Protein AF-A0A7J9FTG0-F1 (afdb_monomer_lite)

Structure (mmCIF, N/CA/C/O back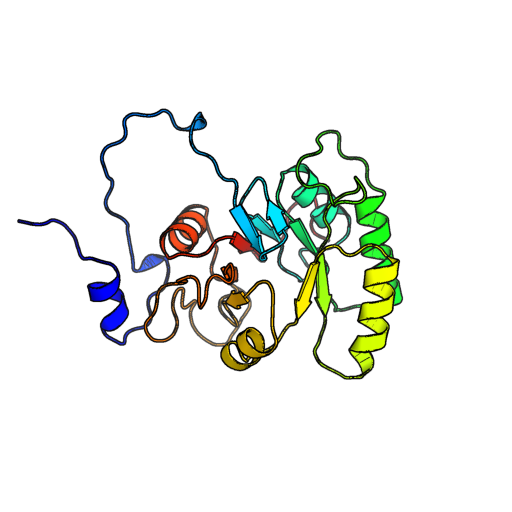bone):
data_AF-A0A7J9FTG0-F1
#
_entry.id   AF-A0A7J9FTG0-F1
#
loop_
_atom_site.group_PDB
_atom_site.id
_atom_site.type_symbol
_atom_site.label_atom_id
_atom_site.label_alt_id
_atom_site.label_comp_id
_atom_site.label_asym_id
_atom_site.label_entity_id
_atom_site.label_seq_id
_atom_site.pdbx_PDB_ins_code
_atom_site.Cartn_x
_atom_site.Cartn_y
_atom_site.Cartn_z
_atom_site.occupancy
_atom_site.B_iso_or_equiv
_atom_site.auth_seq_id
_atom_site.auth_comp_id
_atom_site.auth_asym_id
_atom_site.auth_atom_id
_atom_site.pdbx_PDB_model_num
ATOM 1 N N . MET A 1 1 ? 28.101 -5.617 -29.050 1.00 54.62 1 MET A N 1
ATOM 2 C CA . MET A 1 1 ? 28.264 -4.909 -27.767 1.00 54.62 1 MET A CA 1
ATOM 3 C C . MET A 1 1 ? 26.944 -5.114 -27.056 1.00 54.62 1 MET A C 1
ATOM 5 O O . MET A 1 1 ? 25.934 -4.760 -27.645 1.00 54.62 1 MET A O 1
ATOM 9 N N . GLU A 1 2 ? 26.920 -5.831 -25.936 1.00 77.94 2 GLU A N 1
ATOM 10 C CA . GLU A 1 2 ? 25.697 -5.894 -25.127 1.00 77.94 2 GLU A CA 1
ATOM 11 C C . GLU A 1 2 ? 25.484 -4.506 -24.520 1.00 77.94 2 GLU A C 1
ATOM 13 O O . GLU A 1 2 ? 26.427 -3.930 -23.976 1.00 77.94 2 GLU A O 1
ATOM 18 N N . ASP A 1 3 ? 24.292 -3.946 -24.708 1.00 87.50 3 ASP A N 1
ATOM 19 C CA . ASP A 1 3 ? 23.912 -2.662 -24.127 1.00 87.50 3 ASP A CA 1
ATOM 20 C C . ASP A 1 3 ? 23.369 -2.886 -22.706 1.00 87.50 3 ASP A C 1
ATOM 22 O O . ASP A 1 3 ? 22.583 -3.806 -22.470 1.00 87.50 3 ASP A O 1
ATOM 26 N N . GLY A 1 4 ? 23.802 -2.056 -21.757 1.00 88.44 4 GLY A N 1
ATOM 27 C CA . GLY A 1 4 ? 23.389 -2.119 -20.353 1.00 88.44 4 GLY A CA 1
ATOM 28 C C . GLY A 1 4 ? 24.098 -3.151 -19.464 1.00 88.44 4 GLY A C 1
ATOM 29 O O . GLY A 1 4 ? 25.084 -3.792 -19.829 1.00 88.44 4 GLY A O 1
ATOM 30 N N . PHE A 1 5 ? 23.592 -3.275 -18.231 1.00 89.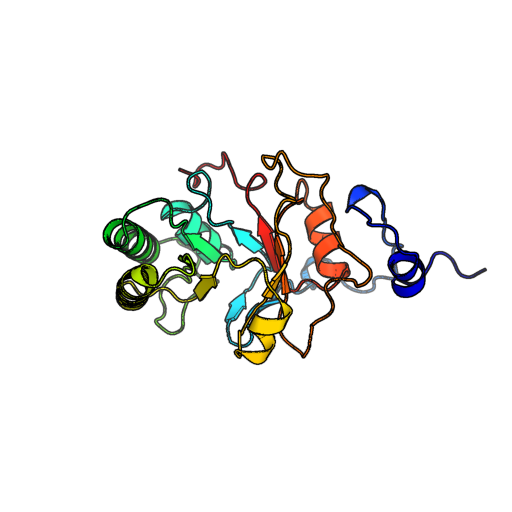31 5 PHE A N 1
ATOM 31 C CA . PHE A 1 5 ? 24.106 -4.182 -17.202 1.00 89.31 5 PHE A CA 1
ATOM 32 C C . PHE A 1 5 ? 22.959 -4.947 -16.524 1.00 89.31 5 PHE A C 1
ATOM 34 O O . PHE A 1 5 ? 21.911 -4.355 -16.261 1.00 89.31 5 PHE A O 1
ATOM 41 N N . PRO A 1 6 ? 23.142 -6.237 -16.180 1.00 88.00 6 PRO A N 1
ATOM 42 C CA . PRO A 1 6 ? 22.152 -6.975 -15.405 1.00 88.00 6 PRO A CA 1
ATOM 43 C C . PRO A 1 6 ? 22.067 -6.443 -13.970 1.00 88.00 6 PRO A C 1
ATOM 45 O O . PRO A 1 6 ? 23.053 -5.950 -13.418 1.00 88.00 6 PRO A O 1
ATOM 48 N N . ALA A 1 7 ? 20.902 -6.620 -13.339 1.00 83.50 7 ALA A N 1
ATOM 49 C CA . ALA A 1 7 ? 20.644 -6.165 -11.973 1.00 83.50 7 ALA A CA 1
ATOM 50 C C . ALA A 1 7 ? 21.696 -6.673 -10.971 1.00 83.50 7 ALA A C 1
ATOM 52 O O . ALA A 1 7 ? 22.210 -5.881 -10.190 1.00 83.50 7 ALA A O 1
ATOM 53 N N . SER A 1 8 ? 22.088 -7.951 -11.035 1.00 82.06 8 SER A N 1
ATOM 54 C CA . SER A 1 8 ? 23.132 -8.518 -10.162 1.00 82.06 8 SER A CA 1
ATOM 55 C C . SER A 1 8 ? 24.443 -7.738 -10.250 1.00 82.06 8 SER A C 1
ATOM 57 O O . SER A 1 8 ? 25.011 -7.341 -9.241 1.00 82.06 8 SER A O 1
ATOM 59 N N . LYS A 1 9 ? 24.882 -7.394 -11.464 1.00 85.69 9 LYS A N 1
ATOM 60 C CA . LYS A 1 9 ? 26.116 -6.632 -11.667 1.00 85.69 9 LYS A CA 1
ATOM 61 C C . LYS A 1 9 ? 26.036 -5.211 -11.111 1.00 85.69 9 LYS A C 1
ATOM 63 O O . LYS A 1 9 ? 27.078 -4.672 -10.758 1.00 85.69 9 LYS A O 1
ATOM 68 N N . ILE A 1 10 ? 24.852 -4.602 -11.054 1.00 83.81 10 ILE A N 1
ATOM 69 C CA . ILE A 1 10 ? 24.649 -3.263 -10.482 1.00 83.81 10 ILE A CA 1
ATOM 70 C C . ILE A 1 10 ? 24.556 -3.342 -8.948 1.00 83.81 10 ILE A C 1
ATOM 72 O O . ILE A 1 10 ? 25.253 -2.605 -8.254 1.00 83.81 10 ILE A O 1
ATOM 76 N N . PHE A 1 11 ? 23.737 -4.251 -8.412 1.00 79.00 11 PHE A N 1
ATOM 77 C CA . PHE A 1 11 ? 23.407 -4.301 -6.983 1.00 79.00 11 PHE A CA 1
ATOM 78 C C . PHE A 1 11 ? 24.416 -5.082 -6.119 1.00 79.00 11 PHE A C 1
ATOM 80 O O . PHE A 1 11 ? 24.474 -4.842 -4.913 1.00 79.00 11 PHE A O 1
ATOM 87 N N . ASP A 1 12 ? 25.265 -5.937 -6.703 1.00 79.50 12 ASP A N 1
ATOM 88 C CA . ASP A 1 12 ? 26.297 -6.690 -5.963 1.00 79.50 12 ASP A CA 1
ATOM 89 C C . ASP A 1 12 ? 27.579 -5.870 -5.701 1.00 79.50 12 ASP A C 1
ATOM 91 O O . ASP A 1 12 ? 28.513 -6.352 -5.060 1.00 79.50 12 ASP A O 1
ATOM 95 N N . GLN A 1 13 ? 27.645 -4.612 -6.157 1.00 76.88 13 GLN A N 1
ATOM 96 C CA . GLN A 1 13 ? 28.843 -3.763 -6.031 1.00 76.88 13 GLN A CA 1
ATOM 97 C C . GLN A 1 13 ? 29.075 -3.210 -4.615 1.00 76.88 13 GLN A C 1
ATOM 99 O O . GLN A 1 13 ? 30.116 -2.615 -4.349 1.00 76.88 13 GLN A O 1
ATOM 104 N N . GLY A 1 14 ? 28.122 -3.396 -3.695 1.00 70.44 14 GLY A N 1
ATOM 105 C CA . GLY A 1 14 ? 28.246 -2.959 -2.300 1.00 70.44 14 GLY A CA 1
ATOM 106 C C . GLY A 1 14 ? 27.880 -1.492 -2.038 1.00 70.44 14 GLY A C 1
ATOM 107 O O . GLY A 1 14 ? 28.010 -1.042 -0.898 1.00 70.44 14 GLY A O 1
ATOM 108 N N . TYR A 1 15 ? 27.386 -0.769 -3.046 1.00 74.00 15 TYR A N 1
ATOM 109 C CA . TYR A 1 15 ? 26.791 0.561 -2.899 1.00 74.00 15 TYR A CA 1
ATOM 110 C C . TYR A 1 15 ? 25.267 0.467 -2.750 1.00 74.00 15 TYR A C 1
ATOM 112 O O . TYR A 1 15 ? 24.637 -0.459 -3.261 1.00 74.00 15 TYR A O 1
ATOM 120 N N . SER A 1 16 ? 24.675 1.431 -2.046 1.00 73.94 16 SER A N 1
ATOM 121 C CA . SER A 1 16 ? 23.223 1.626 -2.040 1.00 73.94 16 SER A CA 1
ATOM 122 C C . SER A 1 16 ? 22.843 2.538 -3.200 1.00 73.94 16 SER A C 1
ATOM 124 O O . SER A 1 16 ? 23.519 3.539 -3.420 1.00 73.94 16 SER A O 1
ATOM 126 N N . LEU A 1 17 ? 21.765 2.201 -3.905 1.00 78.62 17 LEU A N 1
ATOM 127 C CA . LEU A 1 17 ? 21.227 3.007 -4.999 1.00 78.62 17 LEU A CA 1
ATOM 128 C C . LEU A 1 17 ? 19.817 3.478 -4.655 1.00 78.62 17 LEU A C 1
ATOM 130 O O . LEU A 1 17 ? 19.037 2.756 -4.013 1.00 78.62 17 LEU A O 1
ATOM 134 N N . ILE A 1 18 ? 19.498 4.685 -5.102 1.00 82.31 18 ILE A N 1
ATOM 135 C CA . ILE A 1 18 ? 18.159 5.263 -5.037 1.00 82.31 18 ILE A CA 1
ATOM 136 C C . ILE A 1 18 ? 17.466 5.117 -6.397 1.00 82.31 18 ILE A C 1
ATOM 138 O O . ILE A 1 18 ? 18.086 4.751 -7.396 1.00 82.31 18 ILE A O 1
ATOM 142 N N . TYR A 1 19 ? 16.160 5.388 -6.455 1.00 85.69 19 TYR A N 1
ATOM 143 C CA . TYR A 1 19 ? 15.407 5.250 -7.707 1.00 85.69 19 TYR A CA 1
ATOM 144 C C . TYR A 1 19 ? 15.989 6.108 -8.835 1.00 85.69 19 TYR A C 1
ATOM 146 O O . TYR A 1 19 ? 15.999 5.664 -9.979 1.00 85.69 19 TYR A O 1
ATOM 154 N N . ASP A 1 20 ? 16.492 7.302 -8.534 1.00 87.31 20 ASP A N 1
ATOM 155 C CA . ASP A 1 20 ? 17.052 8.227 -9.524 1.00 87.31 20 ASP A CA 1
ATOM 156 C C . ASP A 1 20 ? 18.422 7.806 -10.079 1.00 87.31 20 ASP A C 1
ATOM 158 O O . ASP A 1 20 ? 18.777 8.234 -11.175 1.00 87.31 20 ASP A O 1
ATOM 162 N N . ASP A 1 21 ? 19.141 6.898 -9.410 1.00 87.56 21 ASP A N 1
ATOM 163 C CA . ASP A 1 21 ? 20.463 6.429 -9.860 1.00 87.56 21 ASP A CA 1
ATOM 164 C C . ASP A 1 21 ? 20.388 5.419 -11.014 1.00 87.56 21 ASP A C 1
ATOM 166 O O . ASP A 1 21 ? 21.398 5.111 -11.651 1.00 87.56 21 ASP A O 1
ATOM 170 N N . VAL A 1 22 ? 19.203 4.858 -11.272 1.00 87.19 22 VAL A N 1
ATOM 171 C CA . VAL A 1 22 ? 19.015 3.783 -12.2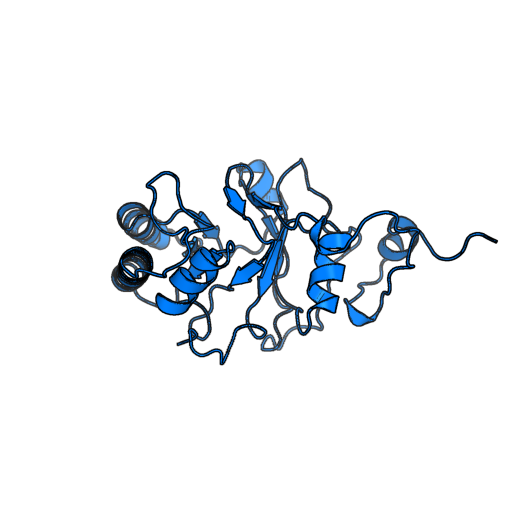50 1.00 87.19 22 VAL A CA 1
ATOM 172 C C . VAL A 1 22 ? 17.948 4.126 -13.279 1.00 87.19 22 VAL A C 1
ATOM 174 O O . VAL A 1 22 ? 16.905 4.713 -12.980 1.00 87.19 22 VAL A O 1
ATOM 177 N N . ILE A 1 23 ? 18.191 3.691 -14.511 1.00 91.88 23 ILE A N 1
ATOM 178 C CA . ILE A 1 23 ? 17.213 3.677 -15.596 1.00 91.88 23 ILE A CA 1
ATOM 179 C C . ILE A 1 23 ? 17.134 2.268 -16.174 1.00 91.88 23 ILE A C 1
ATOM 181 O O . ILE A 1 23 ? 18.102 1.510 -16.123 1.00 91.88 23 ILE A O 1
ATOM 185 N N . PHE A 1 24 ? 15.979 1.926 -16.732 1.00 90.62 24 PHE A N 1
ATOM 186 C CA . PHE A 1 24 ? 15.781 0.653 -17.411 1.00 90.62 24 PHE A CA 1
ATOM 187 C C . PHE A 1 24 ? 15.858 0.860 -18.913 1.00 90.62 24 PHE A C 1
ATOM 189 O O . PHE A 1 24 ? 15.269 1.803 -19.445 1.00 90.62 24 PHE A O 1
ATOM 196 N N . LEU A 1 25 ? 16.594 -0.022 -19.585 1.00 92.69 25 LEU A N 1
ATOM 197 C CA . LEU A 1 25 ? 16.630 -0.026 -21.037 1.00 92.69 25 LEU A CA 1
ATOM 198 C C . LEU A 1 25 ? 15.266 -0.480 -21.573 1.00 92.69 25 LEU A C 1
ATOM 200 O O . LEU A 1 25 ? 14.696 -1.441 -21.046 1.00 92.69 25 LEU A O 1
ATOM 204 N N . PRO A 1 26 ? 14.727 0.198 -22.599 1.00 92.25 26 PRO A N 1
ATOM 205 C CA . PRO A 1 26 ? 13.516 -0.258 -23.254 1.00 92.25 26 PRO A CA 1
ATOM 206 C C . PRO A 1 26 ? 13.766 -1.603 -23.938 1.00 92.25 26 PRO A C 1
ATOM 208 O O . PRO A 1 26 ? 14.886 -1.931 -24.329 1.00 92.25 26 PRO A O 1
ATOM 211 N N . HIS A 1 27 ? 12.693 -2.362 -24.127 1.00 91.12 27 HIS A N 1
ATOM 212 C CA . HIS A 1 27 ? 12.715 -3.588 -24.909 1.00 91.12 27 HIS A CA 1
ATOM 213 C C . HIS A 1 27 ? 11.629 -3.538 -25.988 1.00 91.12 27 HIS A C 1
ATOM 215 O O . HIS A 1 27 ? 10.809 -2.622 -26.023 1.00 91.12 27 HIS A O 1
ATOM 221 N N . TYR A 1 28 ? 11.649 -4.514 -26.890 1.00 94.69 28 TYR A N 1
ATOM 222 C CA . TYR A 1 28 ? 10.623 -4.693 -27.911 1.00 94.69 28 TYR A CA 1
ATOM 223 C C . TYR A 1 28 ? 9.221 -4.862 -27.297 1.00 94.69 28 TYR A C 1
ATOM 225 O O . TYR A 1 28 ? 9.071 -5.568 -26.300 1.00 94.69 28 TYR A O 1
ATOM 233 N N . ILE A 1 29 ? 8.218 -4.229 -27.916 1.00 95.94 29 ILE A N 1
ATOM 234 C CA . ILE A 1 29 ? 6.804 -4.247 -27.518 1.00 95.94 29 ILE A CA 1
ATOM 235 C C . ILE A 1 29 ? 5.970 -4.628 -28.747 1.00 95.94 29 ILE A C 1
ATOM 237 O O . ILE A 1 29 ? 6.086 -3.985 -29.790 1.00 95.94 29 ILE A O 1
ATOM 241 N N . ASP A 1 30 ? 5.115 -5.640 -28.612 1.00 96.50 30 ASP A N 1
ATOM 242 C CA . ASP A 1 30 ? 4.188 -6.133 -29.643 1.00 96.50 30 ASP A CA 1
ATOM 243 C C . ASP A 1 30 ? 2.717 -6.148 -29.190 1.00 96.50 30 ASP A C 1
ATOM 245 O O . ASP A 1 30 ? 1.853 -6.705 -29.865 1.00 96.50 30 ASP A O 1
ATOM 249 N N . PHE A 1 31 ? 2.415 -5.494 -28.069 1.00 96.38 31 PHE A N 1
ATOM 250 C CA . PHE A 1 31 ? 1.078 -5.380 -27.492 1.00 96.38 31 PHE A CA 1
ATOM 251 C C . PHE A 1 31 ? 0.746 -3.920 -27.134 1.00 96.38 31 PHE A C 1
ATOM 253 O O . PHE A 1 31 ? 1.651 -3.105 -26.929 1.00 96.38 31 PHE A O 1
ATOM 260 N N . PRO A 1 32 ? -0.544 -3.555 -27.059 1.00 96.56 32 PRO A N 1
ATOM 261 C CA . PRO A 1 32 ? -0.962 -2.215 -26.664 1.00 96.56 32 PRO A CA 1
ATOM 262 C C . PRO A 1 32 ? -0.903 -2.019 -25.140 1.00 96.56 32 PRO A C 1
ATOM 264 O O . PRO A 1 32 ? -0.881 -2.971 -24.363 1.00 96.56 32 PRO A O 1
ATOM 267 N N . THR A 1 33 ? -0.889 -0.764 -24.690 1.00 93.69 33 THR A N 1
ATOM 268 C CA . THR A 1 33 ? -0.718 -0.417 -23.267 1.00 93.69 33 THR A CA 1
ATOM 269 C C . THR A 1 33 ? -1.867 -0.876 -22.368 1.00 93.69 33 THR A C 1
ATOM 271 O O . THR A 1 33 ? -1.643 -1.148 -21.195 1.00 93.69 33 THR A O 1
ATOM 274 N N . ASP A 1 34 ? -3.086 -0.957 -22.894 1.00 94.06 34 ASP A N 1
ATOM 275 C CA . ASP A 1 34 ? -4.290 -1.407 -22.183 1.00 94.06 34 ASP A CA 1
ATOM 276 C C . ASP A 1 34 ? -4.336 -2.928 -21.964 1.00 94.06 34 ASP A C 1
ATOM 278 O O . ASP A 1 34 ? -5.054 -3.400 -21.086 1.00 94.06 34 ASP A O 1
ATOM 282 N N . ALA A 1 35 ? -3.529 -3.697 -22.702 1.00 94.88 35 ALA A N 1
ATOM 283 C CA . ALA A 1 35 ? -3.361 -5.131 -22.477 1.00 94.88 35 ALA A CA 1
ATOM 284 C C . ALA A 1 35 ? -2.453 -5.453 -21.271 1.00 94.88 35 ALA A C 1
ATOM 286 O O . ALA A 1 35 ? -2.325 -6.619 -20.889 1.00 94.88 35 ALA A O 1
ATOM 287 N N . VAL A 1 36 ? -1.805 -4.449 -20.668 1.00 94.50 36 VAL A N 1
ATOM 288 C CA . VAL A 1 36 ? -0.914 -4.641 -19.518 1.00 94.50 36 VAL A CA 1
ATOM 289 C C . VAL A 1 36 ? -1.730 -4.827 -18.242 1.00 94.50 36 VAL A C 1
ATOM 291 O O . VAL A 1 36 ? -2.411 -3.916 -17.779 1.00 94.50 36 VAL A O 1
ATOM 294 N N . SER A 1 37 ? -1.610 -6.003 -17.627 1.00 94.81 37 SER A N 1
ATOM 295 C CA . SER A 1 37 ? -2.231 -6.281 -16.332 1.00 94.81 37 SER A CA 1
ATOM 296 C C . SER A 1 37 ? -1.412 -5.692 -15.185 1.00 94.81 37 SER A C 1
ATOM 298 O O . SER A 1 37 ? -0.224 -5.988 -15.051 1.00 94.81 37 SER A O 1
ATOM 300 N N . LEU A 1 38 ? -2.062 -4.903 -14.328 1.00 95.38 38 LEU A N 1
ATOM 301 C CA . LEU A 1 38 ? -1.468 -4.333 -13.111 1.00 95.38 38 LEU A CA 1
ATOM 302 C C . LEU A 1 38 ? -1.754 -5.164 -11.853 1.00 95.38 38 LEU A C 1
ATOM 304 O O . LEU A 1 38 ? -1.286 -4.817 -10.768 1.00 95.38 38 LEU A O 1
ATOM 308 N N . SER A 1 39 ? -2.504 -6.257 -11.987 1.00 95.06 39 SER A N 1
ATOM 309 C CA . SER A 1 39 ? -2.869 -7.094 -10.852 1.00 95.06 39 SER A CA 1
ATOM 310 C C . SER A 1 39 ? -1.640 -7.672 -10.155 1.00 95.06 39 SER A C 1
ATOM 312 O O . SER A 1 39 ? -0.688 -8.152 -10.779 1.00 95.06 39 SER A O 1
ATOM 314 N N . SER A 1 40 ? -1.648 -7.603 -8.828 1.00 94.19 40 SER A N 1
ATOM 315 C CA . SER A 1 40 ? -0.507 -7.996 -8.013 1.00 94.19 40 SER A CA 1
ATOM 316 C C . SER A 1 40 ? -0.930 -8.546 -6.653 1.00 94.19 40 SER A C 1
ATOM 318 O O . SER A 1 40 ? -2.111 -8.602 -6.318 1.00 94.19 40 SER A O 1
ATOM 320 N N . CYS A 1 41 ? 0.041 -9.007 -5.864 1.00 93.81 41 CYS A N 1
ATOM 321 C CA . CYS A 1 41 ? -0.206 -9.576 -4.542 1.00 93.81 41 CYS A CA 1
ATOM 322 C C . CYS A 1 41 ? 0.381 -8.676 -3.456 1.00 93.81 41 CYS A C 1
ATOM 324 O O . CYS A 1 41 ? 1.592 -8.447 -3.431 1.00 93.81 41 CYS A O 1
ATOM 326 N N . LEU A 1 42 ? -0.453 -8.232 -2.520 1.00 93.69 42 LEU A N 1
ATOM 327 C CA . LEU A 1 42 ? -0.010 -7.552 -1.302 1.00 93.69 42 LEU A CA 1
ATOM 328 C C . LEU A 1 42 ? 0.602 -8.546 -0.304 1.00 93.69 42 LEU A C 1
ATOM 330 O O . LEU A 1 42 ? 1.605 -8.264 0.348 1.00 93.69 42 LEU A O 1
ATOM 334 N N . SER A 1 43 ? -0.020 -9.719 -0.186 1.00 92.69 43 SER A N 1
ATOM 335 C CA . SER A 1 43 ? 0.407 -10.830 0.665 1.00 92.69 43 SER A CA 1
ATOM 336 C C . SER A 1 43 ? 0.105 -12.155 -0.037 1.00 92.69 43 SER A C 1
ATOM 338 O O . SER A 1 43 ? -0.497 -12.166 -1.111 1.00 92.69 43 SER A O 1
ATOM 340 N N . ARG A 1 44 ? 0.515 -13.288 0.544 1.00 90.38 44 ARG A N 1
ATOM 341 C CA . ARG A 1 44 ? 0.228 -14.630 -0.003 1.00 90.38 44 ARG A CA 1
ATOM 342 C C . ARG A 1 44 ? -1.258 -14.859 -0.292 1.00 90.38 44 ARG A C 1
ATOM 344 O O . ARG A 1 44 ? -1.580 -15.573 -1.234 1.00 90.38 44 ARG A O 1
ATOM 351 N N . ASN A 1 45 ? -2.129 -14.242 0.505 1.00 91.12 45 ASN A N 1
ATOM 352 C CA . ASN A 1 45 ? -3.571 -14.483 0.487 1.00 91.12 45 ASN A CA 1
ATOM 353 C C . ASN A 1 45 ? -4.374 -13.262 0.016 1.00 91.12 45 ASN A C 1
ATOM 355 O O . ASN A 1 45 ? -5.600 -13.310 -0.001 1.00 91.12 45 ASN A O 1
ATOM 359 N N . VAL A 1 46 ? -3.704 -12.162 -0.342 1.00 92.50 46 VAL A N 1
ATOM 360 C CA . VAL A 1 46 ? -4.355 -10.900 -0.705 1.00 92.50 46 VAL A CA 1
ATOM 361 C C . VAL A 1 46 ? -3.830 -10.409 -2.043 1.00 92.50 46 VAL A C 1
ATOM 363 O O . VAL A 1 46 ? -2.660 -10.039 -2.167 1.00 92.50 46 VAL A O 1
ATOM 366 N N . SER A 1 47 ? -4.725 -10.380 -3.027 1.00 94.00 47 SER A N 1
ATOM 367 C CA . SER A 1 47 ? -4.473 -9.835 -4.362 1.00 94.00 47 SER A CA 1
ATOM 368 C C . SER A 1 47 ? -5.151 -8.477 -4.518 1.00 94.00 47 SER A C 1
ATOM 370 O O . SER A 1 47 ? -6.174 -8.229 -3.888 1.00 94.00 47 SER A O 1
ATOM 372 N N . LEU A 1 48 ? -4.569 -7.615 -5.346 1.00 94.81 48 LEU A N 1
ATOM 373 C CA . LEU A 1 48 ? -5.061 -6.280 -5.677 1.00 94.81 48 LEU A CA 1
ATOM 374 C C . LEU A 1 48 ? -5.133 -6.133 -7.202 1.00 94.81 48 LEU A C 1
ATOM 376 O O . LEU A 1 48 ? -4.313 -6.720 -7.916 1.00 94.81 48 LEU A O 1
ATOM 380 N N . SER A 1 49 ? -6.075 -5.331 -7.699 1.00 94.81 49 SER A N 1
ATOM 381 C CA . SER A 1 49 ? -6.167 -5.008 -9.133 1.00 94.81 49 SER A CA 1
ATOM 382 C C . SER A 1 49 ? -5.060 -4.046 -9.571 1.00 94.81 49 SER A C 1
ATOM 384 O O . SER A 1 49 ? -4.619 -4.106 -10.718 1.00 94.81 49 SER A O 1
ATOM 386 N N . ILE A 1 50 ? -4.581 -3.194 -8.657 1.00 95.31 50 ILE A N 1
ATOM 387 C CA . ILE A 1 50 ? -3.425 -2.315 -8.868 1.00 95.31 50 ILE A CA 1
ATOM 388 C C . ILE A 1 50 ? -2.407 -2.459 -7.728 1.00 95.31 50 ILE A C 1
ATOM 390 O O . ILE A 1 50 ? -2.788 -2.681 -6.575 1.00 95.31 50 ILE A O 1
ATOM 394 N N . PRO A 1 51 ? -1.102 -2.270 -7.986 1.00 96.38 51 PRO A N 1
ATOM 395 C CA . PRO A 1 51 ? -0.055 -2.536 -7.009 1.00 96.38 51 PRO A CA 1
ATOM 396 C C . PRO A 1 51 ? 0.154 -1.358 -6.041 1.00 96.38 51 PRO A C 1
ATOM 398 O O . PRO A 1 51 ? 1.289 -1.045 -5.683 1.00 96.38 51 PRO A O 1
ATOM 401 N N . CYS A 1 52 ? -0.922 -0.681 -5.634 1.00 96.06 52 CYS A N 1
ATOM 402 C CA . CYS A 1 52 ? -0.881 0.590 -4.913 1.00 96.06 52 CYS A CA 1
ATOM 403 C C . CYS A 1 52 ? -1.454 0.459 -3.498 1.00 96.06 52 CYS A C 1
ATOM 405 O O . CYS A 1 52 ? -2.600 0.044 -3.306 1.00 96.06 52 CYS A O 1
ATOM 407 N N . VAL A 1 53 ? -0.663 0.879 -2.512 1.00 97.06 53 VAL A N 1
ATOM 408 C CA . VAL A 1 53 ? -1.005 0.836 -1.089 1.00 97.06 53 VAL A CA 1
ATOM 409 C C . VAL A 1 53 ? -0.838 2.225 -0.477 1.00 97.06 53 VAL A C 1
ATOM 411 O O . VAL A 1 53 ? 0.217 2.836 -0.634 1.00 97.06 53 VAL A O 1
ATOM 414 N N . ALA A 1 54 ? -1.831 2.731 0.252 1.00 96.69 54 ALA A N 1
ATOM 415 C CA . ALA A 1 54 ? -1.675 3.980 1.005 1.00 96.69 54 ALA A CA 1
ATOM 416 C C . ALA A 1 54 ? -1.009 3.728 2.369 1.00 96.69 54 ALA A C 1
ATOM 418 O O . ALA A 1 54 ? -1.392 2.807 3.102 1.00 96.69 54 ALA A O 1
ATOM 419 N N . SER A 1 55 ? 0.010 4.531 2.696 1.00 93.81 55 SER A N 1
ATOM 420 C CA . SER A 1 55 ? 0.813 4.372 3.917 1.00 93.81 55 SER A CA 1
ATOM 421 C C . SER A 1 55 ? -0.003 4.621 5.193 1.00 93.81 55 SER A C 1
ATOM 423 O O . SER A 1 55 ? -0.871 5.497 5.202 1.00 93.81 55 SER A O 1
ATOM 425 N N . PRO A 1 56 ? 0.324 3.942 6.309 1.00 94.19 56 PRO A N 1
ATOM 426 C CA . PRO A 1 56 ? -0.326 4.137 7.604 1.00 94.19 56 PRO A CA 1
ATOM 427 C C . PRO A 1 56 ? 0.131 5.404 8.327 1.00 94.19 56 PRO A C 1
ATOM 429 O O . PRO A 1 56 ? 0.760 5.347 9.383 1.00 94.19 56 PRO A O 1
ATOM 432 N N . MET A 1 57 ? -0.203 6.552 7.751 1.00 92.69 57 MET A N 1
ATOM 433 C CA . MET A 1 57 ? 0.059 7.879 8.303 1.00 92.69 57 MET A CA 1
ATOM 434 C C . MET A 1 57 ? -1.268 8.569 8.618 1.00 92.69 57 MET A C 1
ATOM 436 O O . MET A 1 57 ? -2.225 8.430 7.858 1.00 92.69 57 MET A O 1
ATOM 440 N N . ASP A 1 58 ? -1.320 9.305 9.726 1.00 92.00 58 ASP A N 1
ATOM 441 C CA . ASP A 1 58 ? -2.479 10.123 10.120 1.00 92.00 58 ASP A CA 1
ATOM 442 C C . ASP A 1 58 ? -2.793 11.227 9.105 1.00 92.00 58 ASP A C 1
ATOM 444 O O . ASP A 1 58 ? -3.944 11.592 8.937 1.00 92.00 58 ASP A O 1
ATOM 448 N N . THR A 1 59 ? -1.795 11.696 8.358 1.00 93.31 59 THR A N 1
ATOM 449 C CA . THR A 1 59 ? -1.961 12.671 7.267 1.00 93.31 59 THR A CA 1
ATOM 450 C C . THR A 1 59 ? -2.325 12.054 5.912 1.00 93.31 59 THR A C 1
ATOM 452 O O . THR A 1 59 ? -2.299 12.744 4.893 1.00 93.31 59 THR A O 1
ATOM 455 N N . VAL A 1 60 ? -2.587 10.742 5.858 1.00 94.75 60 VAL A N 1
ATOM 456 C CA . VAL A 1 60 ? -2.843 10.028 4.595 1.00 94.75 60 VAL A CA 1
ATOM 457 C C . VAL A 1 60 ? -4.049 9.103 4.700 1.00 94.75 60 VAL A C 1
ATOM 459 O O . VAL A 1 60 ? -4.973 9.222 3.903 1.00 94.75 60 VAL A O 1
ATOM 462 N N . SER A 1 61 ? -4.051 8.166 5.651 1.00 96.06 61 SER A N 1
ATOM 463 C CA . SER A 1 61 ? -4.934 6.994 5.604 1.00 96.06 61 SER A CA 1
ATOM 464 C C . SER A 1 61 ? -5.938 6.949 6.753 1.00 96.06 61 SER A C 1
ATOM 466 O O . SER A 1 61 ? -5.706 6.292 7.772 1.00 96.06 61 SER A O 1
ATOM 468 N N . GLU A 1 62 ? -7.101 7.559 6.526 1.00 96.50 62 GLU A N 1
ATOM 469 C CA . GLU A 1 62 ? -8.331 7.316 7.289 1.00 96.50 62 GLU A CA 1
ATOM 470 C C . GLU A 1 62 ? -9.463 6.796 6.376 1.00 96.50 62 GLU A C 1
ATOM 472 O O . GLU A 1 62 ? -9.210 6.174 5.344 1.00 96.50 62 GLU A O 1
ATOM 477 N N . ALA A 1 63 ? -10.727 6.988 6.766 1.00 96.44 63 ALA A N 1
ATOM 478 C CA . ALA A 1 63 ? -11.866 6.285 6.186 1.00 96.44 63 ALA A CA 1
ATOM 479 C C . ALA A 1 63 ? -12.082 6.580 4.693 1.00 96.44 63 ALA A C 1
ATOM 481 O O . ALA A 1 63 ? -12.312 5.653 3.915 1.00 96.44 63 ALA A O 1
ATOM 482 N N . HIS A 1 64 ? -11.987 7.850 4.288 1.00 95.50 64 HIS A N 1
ATOM 483 C CA . HIS A 1 64 ? -12.203 8.266 2.899 1.00 95.50 64 HIS A CA 1
ATOM 484 C C . HIS A 1 64 ? -11.090 7.778 1.970 1.00 95.50 64 HIS A C 1
ATOM 486 O O . HIS A 1 64 ? -11.391 7.190 0.929 1.00 95.50 64 HIS A O 1
ATOM 492 N N . MET A 1 65 ? -9.824 7.935 2.371 1.00 96.50 65 MET A N 1
ATOM 493 C CA . MET A 1 65 ? -8.683 7.351 1.660 1.00 96.50 65 MET A CA 1
ATOM 494 C C . MET A 1 65 ? -8.832 5.833 1.521 1.00 96.50 65 MET A C 1
ATOM 496 O O . MET A 1 65 ? -8.646 5.292 0.435 1.00 96.50 65 MET A O 1
ATOM 500 N N . ALA A 1 66 ? -9.220 5.136 2.593 1.00 95.81 66 ALA A N 1
ATOM 501 C CA . ALA A 1 66 ? -9.390 3.687 2.562 1.00 95.81 66 ALA A CA 1
ATOM 502 C C . ALA A 1 66 ? -10.474 3.224 1.587 1.00 95.81 66 ALA A C 1
ATOM 504 O O . ALA A 1 66 ? -10.211 2.343 0.768 1.00 95.81 66 ALA A O 1
ATOM 505 N N . ALA A 1 67 ? -11.653 3.845 1.621 1.00 94.75 67 ALA A N 1
ATOM 506 C CA . ALA A 1 67 ? -12.724 3.525 0.682 1.00 94.75 67 ALA A CA 1
ATOM 507 C C . ALA A 1 67 ? -12.329 3.837 -0.771 1.00 94.75 67 ALA A C 1
ATOM 509 O O . ALA A 1 67 ? -12.596 3.043 -1.670 1.00 94.75 67 ALA A O 1
ATOM 510 N N . SER A 1 68 ? -11.648 4.961 -1.001 1.00 94.69 68 SER A N 1
ATOM 511 C CA . SER A 1 68 ? -11.259 5.397 -2.349 1.00 94.69 68 SER A CA 1
ATOM 512 C C . SER A 1 68 ? -10.159 4.517 -2.940 1.00 94.69 68 SER A C 1
ATOM 514 O O . SER A 1 68 ? -10.258 4.097 -4.090 1.00 94.69 68 SER A O 1
ATOM 516 N N . MET A 1 69 ? -9.151 4.151 -2.143 1.00 95.38 69 MET A N 1
ATOM 517 C CA . MET A 1 69 ? -8.118 3.203 -2.564 1.00 95.38 69 MET A CA 1
ATOM 518 C C . MET A 1 69 ? -8.706 1.830 -2.883 1.00 95.38 69 MET A C 1
ATOM 520 O O . MET A 1 69 ? -8.322 1.231 -3.886 1.00 95.38 69 MET A O 1
ATOM 524 N N . ALA A 1 70 ? -9.652 1.346 -2.073 1.00 94.12 70 ALA A N 1
ATOM 525 C CA . ALA A 1 70 ? -10.324 0.078 -2.333 1.00 94.12 70 ALA A CA 1
ATOM 526 C C . ALA A 1 70 ? -11.179 0.128 -3.617 1.00 94.12 70 ALA A C 1
ATOM 528 O O . ALA A 1 70 ? -11.152 -0.806 -4.421 1.00 94.12 70 ALA A O 1
ATOM 529 N N . ALA A 1 71 ? -11.872 1.242 -3.867 1.00 92.44 71 ALA A N 1
ATOM 530 C CA . ALA A 1 71 ? -12.644 1.458 -5.092 1.00 92.44 71 ALA A CA 1
ATOM 531 C C . ALA A 1 71 ? -11.775 1.484 -6.361 1.00 92.44 71 ALA A C 1
ATOM 533 O O . ALA A 1 71 ? -12.207 1.008 -7.406 1.00 92.44 71 ALA A O 1
ATOM 534 N N . LEU A 1 72 ? -10.541 1.990 -6.266 1.00 93.06 72 LEU A N 1
ATOM 535 C CA . LEU A 1 72 ? -9.567 2.004 -7.366 1.00 93.06 72 LEU A CA 1
ATOM 536 C C . LEU A 1 72 ? -8.837 0.664 -7.567 1.00 93.06 72 LEU A C 1
ATOM 538 O O . LEU A 1 72 ? -8.005 0.555 -8.465 1.00 93.06 72 LEU A O 1
ATOM 542 N N . GLY A 1 73 ? -9.103 -0.345 -6.732 1.00 93.75 73 GLY A N 1
ATOM 543 C CA . GLY A 1 73 ? -8.451 -1.653 -6.827 1.00 93.75 73 GLY A CA 1
ATOM 544 C C . GLY A 1 73 ? -7.123 -1.758 -6.071 1.00 93.75 73 GLY A C 1
ATOM 545 O O . GLY A 1 73 ? -6.377 -2.721 -6.255 1.00 93.75 73 GLY A O 1
ATOM 546 N N . GLY A 1 74 ? -6.806 -0.765 -5.236 1.00 95.94 74 GLY A N 1
ATOM 547 C CA . GLY A 1 74 ? -5.697 -0.778 -4.285 1.00 95.94 74 GLY A CA 1
ATOM 548 C C . GLY A 1 74 ? -6.180 -1.081 -2.865 1.00 95.94 74 GLY A C 1
ATOM 549 O O . GLY A 1 74 ? -7.208 -1.730 -2.665 1.00 95.94 74 GLY A O 1
ATOM 550 N N . ILE A 1 75 ? -5.432 -0.617 -1.864 1.00 96.38 75 ILE A N 1
ATOM 551 C CA . ILE A 1 75 ? -5.801 -0.721 -0.442 1.00 96.38 75 ILE A CA 1
ATOM 552 C C . ILE A 1 75 ? -5.160 0.415 0.366 1.00 96.38 75 ILE A C 1
ATOM 554 O O . ILE A 1 75 ? -4.075 0.886 0.026 1.00 96.38 75 ILE A O 1
ATOM 558 N N . ALA A 1 76 ? -5.787 0.846 1.460 1.00 96.81 76 ALA A N 1
ATOM 559 C CA . ALA A 1 76 ? -5.148 1.724 2.444 1.00 96.81 76 ALA A CA 1
ATOM 560 C C . ALA A 1 76 ? -4.915 1.004 3.769 1.00 96.81 76 ALA A C 1
ATOM 562 O O . ALA A 1 76 ? -5.724 0.170 4.186 1.00 96.81 76 ALA A O 1
ATOM 563 N N . ILE A 1 77 ? -3.825 1.360 4.448 1.00 97.06 77 ILE A N 1
ATOM 564 C CA . ILE A 1 77 ? -3.530 0.884 5.798 1.00 97.06 77 ILE A CA 1
ATOM 565 C C . ILE A 1 77 ? -3.839 2.014 6.779 1.00 97.06 77 ILE A C 1
ATOM 567 O O . ILE A 1 77 ? -3.155 3.027 6.778 1.00 97.06 77 ILE A O 1
ATOM 571 N N . VAL A 1 78 ? -4.844 1.850 7.635 1.00 96.62 78 VAL A N 1
ATOM 572 C CA . VAL A 1 78 ? -5.218 2.862 8.634 1.00 96.62 78 VAL A CA 1
ATOM 573 C C . VAL A 1 78 ? -4.134 2.968 9.708 1.00 96.62 78 VAL A C 1
ATOM 575 O O . VAL A 1 78 ? -3.736 1.962 10.305 1.00 96.62 78 VAL A O 1
ATOM 578 N N . HIS A 1 79 ? -3.665 4.186 9.973 1.00 94.56 79 HIS A N 1
ATOM 579 C CA . HIS A 1 79 ? -2.627 4.473 10.966 1.00 94.56 79 HIS A CA 1
ATOM 580 C C . HIS A 1 79 ? -3.043 4.090 12.403 1.00 94.56 79 HIS A C 1
ATOM 582 O O . HIS A 1 79 ? -4.223 3.948 12.718 1.00 94.56 79 HIS A O 1
ATOM 588 N N . CYS A 1 80 ? -2.065 3.937 13.302 1.00 92.12 80 CYS A N 1
ATOM 589 C CA . CYS A 1 80 ? -2.300 3.590 14.710 1.00 92.12 80 CYS A CA 1
ATOM 590 C C . CYS A 1 80 ? -2.109 4.765 15.688 1.00 92.12 80 CYS A C 1
ATOM 592 O O . CYS A 1 80 ? -2.058 4.542 16.899 1.00 92.12 80 CYS A O 1
ATOM 594 N N . ASN A 1 81 ? -2.011 6.006 15.191 1.00 92.44 81 ASN A N 1
ATOM 595 C CA . ASN A 1 81 ? -1.862 7.229 16.003 1.00 92.44 81 ASN A CA 1
ATOM 596 C C . ASN A 1 81 ? -3.203 7.687 16.619 1.00 92.44 81 ASN A C 1
ATOM 598 O O . ASN A 1 81 ? -3.593 8.846 16.539 1.00 92.44 81 ASN A O 1
ATOM 602 N N . CYS A 1 82 ? -3.958 6.742 17.172 1.00 92.56 82 CYS A N 1
ATOM 603 C CA . CYS A 1 82 ? -5.259 6.947 17.799 1.00 92.56 82 CYS A CA 1
ATOM 604 C C . CYS A 1 82 ? -5.567 5.769 18.738 1.00 92.56 82 CYS A C 1
ATOM 606 O O . CYS A 1 82 ? -4.840 4.765 18.775 1.00 92.56 82 CYS A O 1
ATOM 608 N N . THR A 1 83 ? -6.639 5.857 19.525 1.00 95.44 83 THR A N 1
ATOM 609 C CA . THR A 1 83 ? -7.065 4.727 20.374 1.00 95.44 83 THR A CA 1
ATOM 610 C C . THR A 1 83 ? -7.528 3.537 19.524 1.00 95.44 83 THR A C 1
ATOM 612 O O . THR A 1 83 ? -7.963 3.705 18.387 1.00 95.44 83 THR A O 1
ATOM 615 N N . SER A 1 84 ? -7.468 2.315 20.065 1.00 94.56 84 SER A N 1
ATOM 616 C CA . SER A 1 84 ? -7.903 1.107 19.339 1.00 94.56 84 SER A CA 1
ATOM 617 C C . SER A 1 84 ? -9.377 1.170 18.922 1.00 94.56 84 SER A C 1
ATOM 619 O O . SER A 1 84 ? -9.728 0.753 17.822 1.00 94.56 84 SER A O 1
ATOM 621 N N . SER A 1 85 ? -10.230 1.753 19.769 1.00 95.31 85 SER A N 1
ATOM 622 C CA . SER A 1 85 ? -11.651 1.972 19.476 1.00 95.31 85 SER A CA 1
ATOM 623 C C . SER A 1 85 ? -11.866 2.971 18.332 1.00 95.31 85 SER A C 1
ATOM 625 O O . SER A 1 85 ? -12.666 2.714 17.430 1.00 95.31 85 SER A O 1
ATOM 627 N N . GLN A 1 86 ? -11.115 4.080 18.316 1.00 96.31 86 GLN A N 1
ATOM 628 C CA . GLN A 1 86 ? -11.159 5.049 17.214 1.00 96.31 86 GLN A CA 1
ATOM 629 C C . GLN A 1 86 ? -10.685 4.421 15.903 1.00 96.31 86 GLN A C 1
ATOM 631 O O . GLN A 1 86 ? -11.388 4.524 14.903 1.00 96.31 86 GLN A O 1
ATOM 636 N N . GLN A 1 87 ? -9.564 3.696 15.920 1.00 96.75 87 GLN A N 1
ATOM 637 C CA . GLN A 1 87 ? -9.051 2.996 14.740 1.00 96.75 87 GLN A CA 1
ATOM 638 C C . GLN A 1 87 ? -10.085 2.004 14.178 1.00 96.75 87 GLN A C 1
ATOM 640 O O . GLN A 1 87 ? -10.372 2.002 12.982 1.00 96.75 87 GLN A O 1
ATOM 645 N N . ALA A 1 88 ? -10.728 1.220 15.048 1.00 96.25 88 ALA A N 1
ATOM 646 C CA . ALA A 1 88 ? -11.828 0.329 14.676 1.00 96.25 88 ALA A CA 1
ATOM 647 C C . ALA A 1 88 ? -13.055 1.086 14.127 1.00 96.25 88 ALA A C 1
ATOM 649 O O . ALA A 1 88 ? -13.762 0.587 13.251 1.00 96.25 88 ALA A O 1
ATOM 650 N N . SER A 1 89 ? -13.336 2.292 14.626 1.00 96.88 89 SER A N 1
ATOM 651 C CA . SER A 1 89 ? -14.391 3.155 14.083 1.00 96.88 89 SER A CA 1
ATOM 652 C C . SER A 1 89 ? -14.059 3.665 12.681 1.00 96.88 89 SER A C 1
ATOM 654 O O . SER A 1 89 ? -14.948 3.693 11.835 1.00 96.88 89 SER A O 1
ATOM 656 N N . ILE A 1 90 ? -12.798 4.019 12.415 1.00 96.81 90 ILE A N 1
ATOM 657 C CA . ILE A 1 90 ? -12.332 4.446 11.087 1.00 96.81 90 ILE A CA 1
ATOM 658 C C . ILE A 1 90 ? -12.521 3.314 10.072 1.00 96.81 90 ILE A C 1
ATOM 660 O O . ILE A 1 90 ? -13.064 3.547 8.996 1.00 96.81 90 ILE A O 1
ATOM 664 N N . ILE A 1 91 ? -12.159 2.080 10.435 1.00 96.19 91 ILE A N 1
ATOM 665 C CA . ILE A 1 91 ? -12.326 0.901 9.566 1.00 96.19 91 ILE A CA 1
ATOM 666 C C . ILE A 1 91 ? -13.802 0.642 9.260 1.00 96.19 91 ILE A C 1
ATOM 668 O O . ILE A 1 91 ? -14.171 0.467 8.100 1.00 96.19 91 ILE A O 1
ATOM 672 N N . ARG A 1 92 ? -14.667 0.682 10.283 1.00 95.56 92 ARG A N 1
ATOM 673 C CA . ARG A 1 92 ? -16.119 0.543 10.088 1.00 95.56 92 ARG A CA 1
ATOM 674 C C . ARG A 1 92 ? -16.687 1.654 9.207 1.00 95.56 92 ARG A C 1
ATOM 676 O O . ARG A 1 92 ? -17.516 1.378 8.347 1.00 95.56 92 ARG A O 1
ATOM 683 N N . SER A 1 93 ? -16.218 2.888 9.392 1.00 95.19 93 SER A N 1
ATOM 684 C CA . SER A 1 93 ? -16.607 4.023 8.554 1.00 95.19 93 SER A CA 1
ATOM 685 C C . SER A 1 93 ? -16.208 3.788 7.095 1.00 95.19 93 SER A C 1
ATOM 687 O O . SER A 1 93 ? -17.072 3.839 6.223 1.00 95.19 93 SER A O 1
ATOM 689 N N . ALA A 1 94 ? -14.951 3.405 6.837 1.00 93.56 94 ALA A N 1
ATOM 690 C CA . ALA A 1 94 ? -14.447 3.088 5.499 1.00 93.56 94 ALA A CA 1
ATOM 691 C C . ALA A 1 94 ? -15.301 2.024 4.796 1.00 93.56 94 ALA A C 1
ATOM 693 O O . ALA A 1 94 ? -15.744 2.225 3.669 1.00 93.56 94 ALA A O 1
ATOM 694 N N . LYS A 1 95 ? -15.595 0.921 5.492 1.00 90.94 95 LYS A N 1
ATOM 695 C CA . LYS A 1 95 ? -16.430 -0.172 4.977 1.00 90.94 95 LYS A CA 1
ATOM 696 C C . LYS A 1 95 ? -17.880 0.242 4.716 1.00 90.94 95 LYS A C 1
ATOM 698 O O . LYS A 1 95 ? -18.509 -0.291 3.810 1.00 90.94 95 LYS A O 1
ATOM 703 N N . SER A 1 96 ? -18.401 1.213 5.467 1.00 91.06 96 SER A N 1
ATOM 704 C CA . SER A 1 96 ? -19.767 1.723 5.289 1.00 91.06 96 SER A CA 1
ATOM 705 C C . SER A 1 96 ? -19.931 2.709 4.124 1.00 91.06 96 SER A C 1
ATOM 707 O O . SER A 1 96 ? -21.054 2.921 3.656 1.00 91.06 96 SER A O 1
ATOM 709 N N . LEU A 1 97 ? -18.838 3.320 3.651 1.00 88.94 97 LEU A N 1
ATOM 710 C CA . LEU A 1 97 ? -18.879 4.254 2.528 1.00 88.94 97 LEU A CA 1
ATOM 711 C C . LEU A 1 97 ? -19.243 3.508 1.244 1.00 88.94 97 LEU A C 1
ATOM 713 O O . LEU A 1 97 ? -18.714 2.442 0.953 1.00 88.94 97 LEU A O 1
ATOM 717 N N . ARG A 1 98 ? -20.146 4.071 0.440 1.00 74.94 98 ARG A N 1
ATOM 718 C CA . ARG A 1 98 ? -20.503 3.509 -0.867 1.00 74.94 98 ARG A CA 1
ATOM 719 C C . ARG A 1 98 ? -19.843 4.325 -1.963 1.00 74.94 98 ARG A C 1
ATOM 721 O O . ARG A 1 98 ? -20.227 5.469 -2.187 1.00 74.94 98 ARG A O 1
ATOM 728 N N . VAL A 1 99 ? -18.882 3.720 -2.651 1.00 73.00 99 VAL A N 1
ATOM 729 C CA . VAL A 1 99 ? -18.269 4.279 -3.859 1.00 73.00 99 VAL A CA 1
ATOM 730 C C . VAL A 1 99 ? -18.879 3.567 -5.078 1.00 73.00 99 VAL A C 1
ATOM 732 O O . VAL A 1 99 ? -19.103 2.360 -5.000 1.00 73.00 99 VAL A O 1
ATOM 735 N N . PRO A 1 100 ? -19.196 4.266 -6.188 1.00 65.56 100 PRO A N 1
ATOM 736 C CA . PRO A 1 100 ? -19.922 3.681 -7.326 1.00 65.56 100 PRO A CA 1
ATOM 737 C C . PRO A 1 100 ? -19.213 2.531 -8.060 1.00 65.56 100 PRO A C 1
ATOM 739 O O . PRO A 1 100 ? -19.844 1.872 -8.882 1.00 65.56 100 PRO A O 1
ATOM 742 N N . VAL A 1 101 ? -17.923 2.308 -7.801 1.00 68.88 101 VAL A N 1
ATOM 743 C CA . VAL A 1 101 ? -17.070 1.337 -8.502 1.00 68.88 101 VAL A CA 1
ATOM 744 C C . VAL A 1 101 ? -16.426 0.417 -7.475 1.00 68.88 101 VAL A C 1
ATOM 746 O O . VAL A 1 101 ? -15.746 0.922 -6.588 1.00 68.88 101 VAL A O 1
ATOM 749 N N . THR A 1 102 ? -16.636 -0.900 -7.584 1.00 66.25 102 THR A N 1
ATOM 750 C CA . THR A 1 102 ? -16.099 -1.911 -6.656 1.00 66.25 102 THR A CA 1
ATOM 751 C C . THR A 1 102 ? -15.027 -2.773 -7.315 1.00 66.25 102 THR A C 1
ATOM 753 O O . THR A 1 102 ? -15.366 -3.650 -8.104 1.00 66.25 102 THR A O 1
ATOM 756 N N . GLU A 1 103 ? -13.763 -2.561 -6.947 1.00 79.25 103 GLU A N 1
ATOM 757 C CA . GLU A 1 103 ? -12.626 -3.361 -7.430 1.00 79.25 103 GLU A CA 1
ATOM 758 C C . GLU A 1 103 ? -12.011 -4.220 -6.307 1.00 79.25 103 GLU A C 1
ATOM 760 O O . GLU A 1 103 ? -12.111 -5.445 -6.351 1.00 79.25 103 GLU A O 1
ATOM 765 N N . SER A 1 104 ? -11.447 -3.616 -5.249 1.00 79.19 104 SER A N 1
ATOM 766 C CA . SER A 1 104 ? -10.864 -4.366 -4.120 1.00 79.19 104 SER A CA 1
ATOM 767 C C . SER A 1 104 ? -11.878 -4.611 -3.005 1.00 79.19 104 SER A C 1
ATOM 769 O O . SER A 1 104 ? -12.031 -3.801 -2.081 1.00 79.19 104 SER A O 1
ATOM 771 N N . VAL A 1 105 ? -12.534 -5.768 -3.057 1.00 79.38 105 VAL A N 1
ATOM 772 C CA . VAL A 1 105 ? -13.453 -6.244 -2.014 1.00 79.38 105 VAL A CA 1
ATOM 773 C C . VAL A 1 105 ? -12.864 -7.414 -1.227 1.00 79.38 105 VAL A C 1
ATOM 775 O O . VAL A 1 105 ? -12.166 -8.272 -1.767 1.00 79.38 105 VAL A O 1
ATOM 778 N N . GLY A 1 106 ? -13.117 -7.431 0.078 1.00 72.62 106 GLY A N 1
ATOM 779 C CA . GLY A 1 106 ? -12.766 -8.535 0.955 1.00 72.62 106 GLY A CA 1
ATOM 780 C C . GLY A 1 106 ? -13.631 -9.767 0.690 1.00 72.62 106 GLY A C 1
ATOM 781 O O . GLY A 1 106 ? -14.612 -9.732 -0.052 1.00 72.62 106 GLY A O 1
ATOM 782 N N . ALA A 1 107 ? -13.293 -10.878 1.349 1.00 72.06 107 ALA A N 1
ATOM 783 C CA . ALA A 1 107 ? -14.087 -12.110 1.286 1.00 72.06 107 ALA A CA 1
ATOM 784 C C . ALA A 1 107 ? -15.522 -11.940 1.832 1.00 72.06 107 ALA A C 1
ATOM 786 O O . ALA A 1 107 ? -16.395 -12.755 1.549 1.00 72.06 107 ALA A O 1
ATOM 787 N N . ASP A 1 108 ? -15.751 -10.886 2.613 1.00 75.12 108 ASP A N 1
ATOM 788 C CA . ASP A 1 108 ? -17.040 -10.440 3.145 1.00 75.12 108 ASP A CA 1
ATOM 789 C C . ASP A 1 108 ? -17.883 -9.644 2.128 1.00 75.12 108 ASP A C 1
ATOM 791 O O . ASP A 1 108 ? -19.050 -9.362 2.394 1.00 75.12 108 ASP A O 1
ATOM 795 N N . GLY A 1 109 ? -17.323 -9.300 0.962 1.00 79.44 109 GLY A N 1
ATOM 796 C CA . GLY A 1 109 ? -17.969 -8.454 -0.045 1.00 79.44 109 GLY A CA 1
ATOM 797 C C . GLY A 1 109 ? -17.949 -6.959 0.290 1.00 79.44 109 GLY A C 1
ATOM 798 O O . GLY A 1 109 ? -18.582 -6.172 -0.410 1.00 79.44 109 GLY A O 1
ATOM 799 N N . GLU A 1 110 ? -17.233 -6.558 1.343 1.00 84.12 110 GLU A N 1
ATOM 800 C CA . GLU A 1 110 ? -17.036 -5.157 1.721 1.00 84.12 110 GLU A CA 1
ATOM 801 C C . GLU A 1 110 ? -15.683 -4.636 1.224 1.00 84.12 110 GLU A C 1
ATOM 803 O O . GLU A 1 110 ? -14.844 -5.400 0.755 1.00 84.12 110 GLU A O 1
ATOM 808 N N . TRP A 1 111 ? -15.419 -3.336 1.364 1.00 86.88 111 TRP A N 1
ATOM 809 C CA . TRP A 1 111 ? -14.118 -2.767 1.004 1.00 86.88 111 TRP A CA 1
ATOM 810 C C . TRP A 1 111 ? -12.961 -3.425 1.746 1.00 86.88 111 TRP A C 1
ATOM 812 O O . TRP A 1 111 ? -13.024 -3.636 2.964 1.00 86.88 111 TRP A O 1
ATOM 822 N N . MET A 1 112 ? -11.878 -3.677 1.009 1.00 90.19 112 MET A N 1
ATOM 823 C CA . MET A 1 112 ? -10.613 -4.075 1.605 1.00 90.19 112 MET A CA 1
ATOM 824 C C . MET A 1 112 ? -9.984 -2.912 2.367 1.00 90.19 112 MET A C 1
ATOM 826 O O . MET A 1 112 ? -9.632 -1.887 1.785 1.00 90.19 112 MET A O 1
ATOM 830 N N . VAL A 1 113 ? -9.785 -3.098 3.671 1.00 93.50 113 VAL A N 1
ATOM 831 C CA . VAL A 1 113 ? -9.142 -2.105 4.538 1.00 93.50 113 VAL A CA 1
ATOM 832 C C . VAL A 1 113 ? -8.070 -2.780 5.381 1.00 93.50 113 VAL A C 1
ATOM 834 O O . VAL A 1 113 ? -8.310 -3.804 6.027 1.00 93.50 113 VAL A O 1
ATOM 837 N N . GLY A 1 114 ? -6.871 -2.204 5.375 1.00 94.50 114 GLY A N 1
ATOM 838 C CA . GLY A 1 114 ? -5.783 -2.618 6.246 1.00 94.50 114 GLY A CA 1
ATOM 839 C C . GLY A 1 114 ? -5.668 -1.740 7.488 1.00 94.50 114 GLY A C 1
ATOM 840 O O . GLY A 1 114 ? -6.194 -0.630 7.539 1.00 94.50 114 GLY A O 1
ATOM 841 N N . ALA A 1 115 ? -4.931 -2.208 8.488 1.00 95.62 115 ALA A N 1
ATOM 842 C CA . ALA A 1 115 ? -4.650 -1.448 9.699 1.00 95.62 115 ALA A CA 1
ATOM 843 C C . ALA A 1 115 ? -3.208 -1.657 10.161 1.00 95.62 115 ALA A C 1
ATOM 845 O O . ALA A 1 115 ? -2.688 -2.771 10.136 1.00 95.62 115 ALA A O 1
ATOM 846 N N . ALA A 1 116 ? -2.557 -0.584 10.595 1.00 93.31 116 ALA A N 1
ATOM 847 C CA . ALA A 1 116 ? -1.247 -0.663 11.214 1.00 93.31 116 ALA A CA 1
ATOM 848 C C . ALA A 1 116 ? -1.370 -0.964 12.704 1.00 93.31 116 ALA A C 1
ATOM 850 O O . ALA A 1 116 ? -2.313 -0.530 13.376 1.00 93.31 116 ALA A O 1
ATOM 851 N N . ILE A 1 117 ? -0.385 -1.684 13.223 1.00 92.25 117 ILE A N 1
ATOM 852 C CA . ILE A 1 117 ? -0.300 -2.018 14.634 1.00 92.25 117 ILE A CA 1
ATOM 853 C C . ILE A 1 117 ? 1.158 -2.050 15.097 1.00 92.25 117 ILE A C 1
ATOM 855 O O . ILE A 1 117 ? 2.068 -2.382 14.332 1.00 92.25 117 ILE A O 1
ATOM 859 N N . GLY A 1 118 ? 1.378 -1.684 16.359 1.00 87.94 118 GLY A N 1
ATOM 860 C CA . GLY A 1 118 ? 2.669 -1.850 17.012 1.00 87.94 118 GLY A CA 1
ATOM 861 C C . GLY A 1 118 ? 2.942 -3.304 17.400 1.00 87.94 118 GLY A C 1
ATOM 862 O O . GLY A 1 118 ? 2.166 -4.217 17.123 1.00 87.94 118 GLY A O 1
ATOM 863 N N . THR A 1 119 ? 4.077 -3.520 18.059 1.00 86.81 119 THR A N 1
ATOM 864 C CA . THR A 1 119 ? 4.504 -4.842 18.544 1.00 86.81 119 THR A CA 1
ATOM 865 C C . THR A 1 119 ? 4.511 -4.936 20.072 1.00 86.81 119 THR A C 1
ATOM 867 O O . THR A 1 119 ? 5.233 -5.765 20.630 1.00 86.81 119 THR A O 1
ATOM 870 N N . ARG A 1 120 ? 3.807 -4.041 20.777 1.00 86.81 120 ARG A N 1
ATOM 871 C CA . ARG A 1 120 ? 3.733 -4.069 22.246 1.00 86.81 120 ARG A CA 1
ATOM 872 C C . ARG A 1 120 ? 2.682 -5.087 22.680 1.00 86.81 120 ARG A C 1
ATOM 874 O O . ARG A 1 120 ? 1.717 -5.322 21.968 1.00 86.81 120 ARG A O 1
ATOM 881 N N . GLU A 1 121 ? 2.807 -5.631 23.888 1.00 85.19 121 GLU A N 1
ATOM 882 C CA . GLU A 1 121 ? 1.807 -6.582 24.408 1.00 85.19 121 GLU A CA 1
ATOM 883 C C . GLU A 1 121 ? 0.402 -5.956 24.479 1.00 85.19 121 GLU A C 1
ATOM 885 O O . GLU A 1 121 ? -0.594 -6.606 24.169 1.00 85.19 121 GLU A O 1
ATOM 890 N N . SER A 1 122 ? 0.327 -4.655 24.785 1.00 86.38 122 SER A N 1
ATOM 891 C CA . SER A 1 122 ? -0.918 -3.877 24.770 1.00 86.38 122 SER A CA 1
ATOM 892 C C . SER A 1 122 ? -1.593 -3.819 23.398 1.00 86.38 122 SER A C 1
ATOM 894 O O . SER A 1 122 ? -2.790 -3.561 23.311 1.00 86.38 122 SER A O 1
ATOM 896 N N . ASP A 1 123 ? -0.850 -4.047 22.313 1.00 89.94 123 ASP A N 1
ATOM 897 C CA . ASP A 1 123 ? -1.404 -4.033 20.964 1.00 89.94 123 ASP A CA 1
ATOM 898 C C . ASP A 1 123 ? -2.230 -5.295 20.656 1.00 89.94 123 ASP A C 1
ATOM 900 O O . ASP A 1 123 ? -2.990 -5.306 19.693 1.00 89.94 123 ASP A O 1
ATOM 904 N N . ARG A 1 124 ? -2.186 -6.341 21.494 1.00 90.00 124 ARG A N 1
ATOM 905 C CA . ARG A 1 124 ? -3.048 -7.524 21.313 1.00 90.00 124 ARG A CA 1
ATOM 906 C C . ARG A 1 124 ? -4.531 -7.181 21.408 1.00 90.00 124 ARG A C 1
ATOM 908 O O . ARG A 1 124 ? -5.307 -7.599 20.557 1.00 90.00 124 ARG A O 1
ATOM 915 N N . GLU A 1 125 ? -4.909 -6.356 22.381 1.00 92.44 125 GLU A N 1
ATOM 916 C CA . GLU A 1 125 ? -6.287 -5.868 22.511 1.00 92.44 125 GLU A CA 1
ATOM 917 C C . GLU A 1 125 ? -6.684 -5.009 21.301 1.00 92.44 125 GLU A C 1
ATOM 919 O O . GLU A 1 125 ? -7.796 -5.104 20.778 1.00 92.44 125 GLU A O 1
ATOM 924 N N . ARG A 1 126 ? -5.745 -4.200 20.791 1.00 94.31 126 ARG A N 1
ATOM 925 C CA . ARG A 1 126 ? -5.963 -3.429 19.564 1.00 94.31 126 ARG A CA 1
ATOM 926 C C . ARG A 1 126 ? -6.240 -4.357 18.386 1.00 94.31 126 ARG A C 1
ATOM 928 O O . ARG A 1 126 ? -7.214 -4.118 17.681 1.00 94.31 126 ARG A O 1
ATOM 935 N N . LEU A 1 127 ? -5.460 -5.422 18.202 1.00 93.50 127 LEU A N 1
ATOM 936 C CA . LEU A 1 127 ? -5.695 -6.405 17.143 1.00 93.50 127 LEU A CA 1
ATOM 937 C C . LEU A 1 127 ? -7.112 -6.990 17.216 1.00 93.50 127 LEU A C 1
ATOM 939 O O . LEU A 1 127 ? -7.793 -7.059 16.195 1.00 93.50 127 LEU A O 1
ATOM 943 N N . GLU A 1 128 ? -7.591 -7.341 18.411 1.00 93.62 128 GLU A N 1
ATOM 944 C CA . GLU A 1 128 ? -8.956 -7.849 18.589 1.00 93.62 128 GLU A CA 1
ATOM 945 C C . GLU A 1 128 ? -10.023 -6.843 18.136 1.00 93.62 128 GLU A C 1
ATOM 947 O O . GLU A 1 128 ? -10.998 -7.228 17.486 1.00 93.62 128 GLU A O 1
ATOM 952 N N . HIS A 1 129 ? -9.850 -5.554 18.444 1.00 93.56 129 HIS A N 1
ATOM 953 C CA . HIS A 1 129 ? -10.758 -4.503 17.977 1.00 93.56 129 HIS A CA 1
ATOM 954 C C . HIS A 1 129 ? -10.739 -4.348 16.454 1.00 93.56 129 HIS A C 1
ATOM 956 O O . HIS A 1 129 ? -11.798 -4.175 15.850 1.00 93.56 129 HIS A O 1
ATOM 962 N N . LEU A 1 130 ? -9.565 -4.447 15.828 1.00 94.31 130 LEU A N 1
ATOM 963 C CA . LEU A 1 130 ? -9.416 -4.330 14.375 1.00 94.31 130 LEU A CA 1
ATOM 964 C C . LEU A 1 130 ? -10.048 -5.518 13.641 1.00 94.31 130 LEU A C 1
ATOM 966 O O . LEU A 1 130 ? -10.768 -5.318 12.665 1.00 94.31 130 LEU A O 1
ATOM 970 N N . VAL A 1 131 ? -9.856 -6.741 14.147 1.00 93.75 131 VAL A N 1
ATOM 971 C CA . VAL A 1 131 ? -10.492 -7.947 13.593 1.00 93.75 131 VAL A CA 1
ATOM 972 C C . VAL A 1 131 ? -12.014 -7.859 13.721 1.00 93.75 131 VAL A C 1
ATOM 974 O O . VAL A 1 131 ? -12.721 -8.094 12.745 1.00 93.75 131 VAL A O 1
ATOM 977 N N . LYS A 1 132 ? -12.538 -7.440 14.883 1.00 94.00 132 LYS A N 1
ATOM 978 C CA . LYS A 1 132 ? -13.986 -7.221 15.079 1.00 94.00 132 LYS A CA 1
ATOM 979 C C . LYS A 1 132 ? -14.553 -6.125 14.170 1.00 94.00 132 LYS A C 1
ATOM 981 O O . LYS A 1 132 ? -15.732 -6.169 13.837 1.00 94.00 132 LYS A O 1
ATOM 986 N N . ALA A 1 133 ? -13.736 -5.146 13.785 1.00 93.62 133 ALA A N 1
ATOM 987 C CA . ALA A 1 133 ? -14.106 -4.104 12.831 1.00 93.62 133 ALA A CA 1
ATOM 988 C C . ALA A 1 133 ? -14.035 -4.559 11.362 1.00 93.62 133 ALA A C 1
ATOM 990 O O . ALA A 1 133 ? -14.457 -3.804 10.489 1.00 93.62 133 ALA A O 1
ATOM 991 N N . GLY A 1 134 ? -13.513 -5.760 11.091 1.00 92.69 134 GLY A N 1
ATOM 992 C CA . GLY A 1 134 ? -13.409 -6.335 9.751 1.00 92.69 134 GLY A CA 1
ATOM 993 C C . GLY A 1 134 ? -12.109 -6.011 9.009 1.00 92.69 134 GLY A C 1
ATOM 994 O O . GLY A 1 134 ? -12.088 -6.084 7.785 1.00 92.69 134 GLY A O 1
ATOM 995 N N . ALA A 1 135 ? -11.025 -5.633 9.695 1.00 93.25 135 ALA A N 1
ATOM 996 C CA . ALA A 1 135 ? -9.738 -5.405 9.032 1.00 93.25 135 ALA A CA 1
ATOM 997 C C . ALA A 1 135 ? -9.298 -6.640 8.218 1.00 93.25 135 ALA A C 1
ATOM 999 O O . ALA A 1 135 ? -9.211 -7.744 8.758 1.00 93.25 135 ALA A O 1
ATOM 1000 N N . ASN A 1 136 ? -8.982 -6.453 6.934 1.00 93.88 136 ASN A N 1
ATOM 1001 C CA . ASN A 1 136 ? -8.574 -7.542 6.040 1.00 93.88 136 ASN A CA 1
ATOM 1002 C C . ASN A 1 136 ? -7.072 -7.835 6.138 1.00 93.88 136 ASN A C 1
ATOM 1004 O O . ASN A 1 136 ? -6.638 -8.963 5.914 1.00 93.88 136 ASN A O 1
ATOM 1008 N N . VAL A 1 137 ? -6.271 -6.809 6.441 1.00 93.31 137 VAL A N 1
ATOM 1009 C CA . VAL A 1 137 ? -4.806 -6.885 6.497 1.00 93.31 137 VAL A CA 1
ATOM 1010 C C . VAL A 1 137 ? -4.309 -6.129 7.716 1.00 93.31 137 VAL A C 1
ATOM 1012 O O . VAL A 1 137 ? -4.765 -5.023 7.999 1.00 93.31 137 VAL A O 1
ATOM 1015 N N . VAL A 1 138 ? -3.330 -6.692 8.418 1.00 93.06 138 VAL A N 1
ATOM 1016 C CA . VAL A 1 138 ? -2.660 -6.014 9.528 1.00 93.06 138 VAL A CA 1
ATOM 1017 C C . VAL A 1 138 ? -1.181 -5.859 9.208 1.00 93.06 138 VAL A C 1
ATOM 1019 O O . VAL A 1 138 ? -0.501 -6.831 8.885 1.00 93.06 138 VAL A O 1
ATOM 1022 N N . VAL A 1 139 ? -0.682 -4.627 9.296 1.00 91.25 139 VAL A N 1
ATOM 1023 C CA . VAL A 1 139 ? 0.726 -4.296 9.069 1.00 91.25 139 VAL A CA 1
ATOM 1024 C C . VAL A 1 139 ? 1.397 -4.048 10.412 1.00 91.25 139 VAL A C 1
ATOM 1026 O O . VAL A 1 139 ? 1.071 -3.096 11.117 1.00 91.25 139 VAL A O 1
ATOM 1029 N N . LEU A 1 140 ? 2.357 -4.905 10.746 1.00 87.81 140 LEU A N 1
ATOM 1030 C CA . LEU A 1 140 ? 3.199 -4.760 11.927 1.00 87.81 140 LEU A CA 1
ATOM 1031 C C . LEU A 1 140 ? 4.363 -3.824 11.608 1.00 87.81 140 LEU A C 1
ATOM 1033 O O . LEU A 1 140 ? 5.173 -4.122 10.728 1.00 87.81 140 LEU A O 1
ATOM 1037 N N . ASP A 1 141 ? 4.476 -2.715 12.334 1.00 73.62 141 ASP A N 1
ATOM 1038 C CA . ASP A 1 141 ? 5.647 -1.844 12.227 1.00 73.62 141 ASP A CA 1
ATOM 1039 C C . ASP A 1 141 ? 6.799 -2.424 13.065 1.00 73.62 141 ASP A C 1
ATOM 1041 O O . ASP A 1 141 ? 6.918 -2.186 14.269 1.00 73.62 141 ASP A O 1
ATOM 1045 N N . SER A 1 142 ? 7.608 -3.289 12.445 1.00 65.69 142 SER A N 1
ATOM 1046 C CA . SER A 1 142 ? 8.752 -3.944 13.082 1.00 65.69 142 SER A CA 1
ATOM 1047 C C . SER A 1 142 ? 10.011 -3.809 12.234 1.00 65.69 142 SER A C 1
ATOM 1049 O O . SER A 1 142 ? 9.990 -3.935 11.014 1.00 65.69 142 SER A O 1
ATOM 1051 N N . SER A 1 143 ? 11.150 -3.601 12.891 1.00 59.03 143 SER A N 1
ATOM 1052 C CA . SER A 1 143 ? 12.436 -3.308 12.248 1.00 59.03 143 SER A CA 1
ATOM 1053 C C . SER A 1 143 ? 13.250 -4.544 11.824 1.00 59.03 143 SER A C 1
ATOM 1055 O O . SER A 1 143 ? 14.424 -4.403 11.479 1.00 59.03 143 SER A O 1
ATOM 1057 N N . ARG A 1 144 ? 12.693 -5.768 11.863 1.00 58.50 144 ARG A N 1
ATOM 1058 C CA . ARG A 1 144 ? 13.466 -7.017 11.661 1.00 58.50 144 ARG A CA 1
ATOM 1059 C C . ARG A 1 144 ? 12.812 -8.006 10.685 1.00 58.50 144 ARG A C 1
ATOM 1061 O O . ARG A 1 144 ? 11.996 -8.814 11.096 1.00 58.50 144 ARG A O 1
ATOM 1068 N N . ALA A 1 145 ? 13.254 -8.032 9.425 1.00 57.97 145 ALA A N 1
ATOM 1069 C CA . ALA A 1 145 ? 12.673 -8.875 8.366 1.00 57.97 145 ALA A CA 1
ATOM 1070 C C . ALA A 1 145 ? 12.912 -10.401 8.501 1.00 57.97 145 ALA A C 1
ATOM 1072 O O . ALA A 1 145 ? 11.995 -11.185 8.271 1.00 57.97 145 ALA A O 1
ATOM 1073 N N . GLN A 1 146 ? 14.118 -10.857 8.874 1.00 54.06 146 GLN A N 1
ATOM 1074 C CA . GLN A 1 146 ? 14.459 -12.298 8.852 1.00 54.06 146 GLN A CA 1
ATOM 1075 C C . GLN A 1 146 ? 13.673 -13.133 9.874 1.00 54.06 146 GLN A C 1
ATOM 1077 O O . GLN A 1 146 ? 13.205 -14.224 9.552 1.00 54.06 146 GLN A O 1
ATOM 1082 N N . ASN A 1 147 ? 13.468 -12.599 11.079 1.00 66.62 147 ASN A N 1
ATOM 1083 C CA . ASN A 1 147 ? 12.705 -13.289 12.120 1.00 66.62 147 ASN A CA 1
ATOM 1084 C C . ASN A 1 147 ? 11.213 -13.391 11.761 1.00 66.62 147 ASN A C 1
ATOM 1086 O O . ASN A 1 147 ? 10.542 -14.318 12.198 1.00 66.62 147 ASN A O 1
ATOM 1090 N N . LEU A 1 148 ? 10.701 -12.460 10.948 1.00 69.94 148 LEU A N 1
ATOM 1091 C CA . LEU A 1 148 ? 9.293 -12.414 10.556 1.00 69.94 148 LEU A CA 1
ATOM 1092 C C . LEU A 1 148 ? 8.945 -13.498 9.531 1.00 69.94 148 LEU A C 1
ATOM 1094 O O . LEU A 1 148 ? 7.894 -14.122 9.639 1.00 69.94 148 LEU A O 1
ATOM 1098 N N . ILE A 1 149 ? 9.839 -13.787 8.579 1.00 69.88 149 ILE A N 1
ATOM 1099 C CA . ILE A 1 149 ? 9.610 -14.862 7.598 1.00 69.88 149 ILE A CA 1
ATOM 1100 C C . ILE A 1 149 ? 9.528 -16.219 8.305 1.00 69.88 149 ILE A C 1
ATOM 1102 O O . ILE A 1 149 ? 8.614 -16.993 8.034 1.00 69.88 149 ILE A O 1
ATOM 1106 N N . GLN A 1 150 ? 10.434 -16.489 9.251 1.00 69.25 150 GLN A N 1
ATOM 1107 C CA . GLN A 1 150 ? 10.388 -17.717 10.056 1.00 69.25 150 GLN A CA 1
ATOM 1108 C C . GLN A 1 150 ? 9.155 -17.778 10.966 1.00 69.25 150 GLN A C 1
ATOM 1110 O O . GLN A 1 150 ? 8.647 -18.863 11.227 1.00 69.25 150 GLN A O 1
ATOM 1115 N N . ALA A 1 151 ? 8.652 -16.624 11.409 1.00 78.44 151 ALA A N 1
ATOM 1116 C CA . ALA A 1 151 ? 7.403 -16.525 12.158 1.00 78.44 151 ALA A CA 1
ATOM 1117 C C . ALA A 1 151 ? 6.144 -16.722 11.288 1.00 78.44 151 ALA A C 1
ATOM 1119 O O . ALA A 1 151 ? 5.045 -16.773 11.833 1.00 78.44 151 ALA A O 1
ATOM 1120 N N . GLY A 1 152 ? 6.289 -16.853 9.962 1.00 83.88 152 GLY A N 1
ATOM 1121 C CA . GLY A 1 152 ? 5.190 -17.177 9.053 1.00 83.88 152 GLY A CA 1
ATOM 1122 C C . GLY A 1 152 ? 4.405 -15.975 8.527 1.00 83.88 152 GLY A C 1
ATOM 1123 O O . GLY A 1 152 ? 3.223 -16.125 8.241 1.00 83.88 152 GLY A O 1
ATOM 1124 N N . VAL A 1 153 ? 5.017 -14.790 8.391 1.00 85.88 153 VAL A N 1
ATOM 1125 C CA . VAL A 1 153 ? 4.321 -13.635 7.786 1.00 85.88 153 VAL A CA 1
ATOM 1126 C C . VAL A 1 153 ? 3.927 -13.880 6.322 1.00 85.88 153 VAL A C 1
ATOM 1128 O O . VAL A 1 153 ? 4.683 -14.455 5.533 1.00 85.88 153 VAL A O 1
ATOM 1131 N N . ASP A 1 154 ? 2.756 -13.369 5.942 1.00 89.62 154 ASP A N 1
ATOM 1132 C CA . ASP A 1 154 ? 2.211 -13.493 4.585 1.00 89.62 154 ASP A CA 1
ATOM 1133 C C . ASP A 1 154 ? 2.736 -12.437 3.604 1.00 89.62 154 ASP A C 1
ATOM 1135 O O . ASP A 1 154 ? 2.576 -12.589 2.395 1.00 89.62 154 ASP A O 1
ATOM 1139 N N . GLY A 1 155 ? 3.339 -11.357 4.095 1.00 87.81 155 GLY A N 1
ATOM 1140 C CA . GLY A 1 155 ? 3.857 -10.253 3.290 1.00 87.81 155 GLY A CA 1
ATOM 1141 C C . GLY A 1 155 ? 4.971 -9.523 4.029 1.00 87.81 155 GLY A C 1
ATOM 1142 O O . GLY A 1 155 ? 5.007 -9.518 5.262 1.00 87.81 155 GLY A O 1
ATOM 1143 N N . LEU A 1 156 ? 5.891 -8.916 3.281 1.00 88.00 156 LEU A N 1
ATOM 1144 C CA . LEU A 1 156 ? 7.015 -8.177 3.845 1.00 88.00 156 LEU A CA 1
ATOM 1145 C C . LEU A 1 156 ? 6.963 -6.714 3.408 1.00 88.00 156 LEU A C 1
ATOM 1147 O O . LEU A 1 156 ? 7.108 -6.408 2.229 1.00 88.00 156 LEU A O 1
ATOM 1151 N N . ARG A 1 157 ? 6.813 -5.802 4.368 1.00 87.56 157 ARG A N 1
ATOM 1152 C CA . ARG A 1 157 ? 6.999 -4.365 4.146 1.00 87.56 157 ARG A CA 1
ATOM 1153 C C . ARG A 1 157 ? 8.487 -4.036 4.229 1.00 87.56 157 ARG A C 1
ATOM 1155 O O . ARG A 1 157 ? 9.108 -4.262 5.267 1.00 87.56 157 ARG A O 1
ATOM 1162 N N . VAL A 1 158 ? 9.058 -3.538 3.136 1.00 81.12 158 VAL A N 1
ATOM 1163 C CA . VAL A 1 158 ? 10.483 -3.214 3.011 1.00 81.12 158 VAL A CA 1
ATOM 1164 C C . VAL A 1 158 ? 10.627 -1.745 2.664 1.00 81.12 158 VAL A C 1
ATOM 1166 O O . VAL A 1 158 ? 10.067 -1.273 1.684 1.00 81.12 158 VAL A O 1
ATOM 1169 N N . GLY A 1 159 ? 11.420 -1.044 3.466 1.00 71.44 159 GLY A N 1
ATOM 1170 C CA . GLY A 1 159 ? 11.540 0.403 3.394 1.00 71.44 159 GLY A CA 1
ATOM 1171 C C . GLY A 1 159 ? 11.147 0.998 4.731 1.00 71.44 159 GLY A C 1
ATOM 1172 O O . GLY A 1 159 ? 9.992 1.293 5.002 1.00 71.44 159 GLY A O 1
ATOM 1173 N N . MET A 1 160 ? 12.130 1.113 5.616 1.00 57.06 160 MET A N 1
ATOM 1174 C CA . MET A 1 160 ? 12.001 1.935 6.809 1.00 57.06 160 MET A CA 1
ATOM 1175 C C . MET A 1 160 ? 12.939 3.115 6.581 1.00 57.06 160 MET A C 1
ATOM 1177 O O . MET A 1 160 ? 14.115 2.888 6.299 1.00 57.06 160 MET A O 1
ATOM 1181 N N . ARG A 1 161 ? 12.440 4.346 6.761 1.00 57.28 161 ARG A N 1
ATOM 1182 C CA . ARG A 1 161 ? 13.217 5.609 6.738 1.00 57.28 161 ARG A CA 1
ATOM 1183 C C . ARG A 1 161 ? 13.480 6.263 5.368 1.00 57.28 161 ARG A C 1
ATOM 1185 O O . ARG A 1 161 ? 14.207 7.238 5.308 1.00 57.28 161 ARG A O 1
ATOM 1192 N N . SER A 1 162 ? 12.835 5.806 4.296 1.00 48.41 162 SER A N 1
ATOM 1193 C CA . SER A 1 162 ? 12.894 6.382 2.934 1.00 48.41 162 SER A CA 1
ATOM 1194 C C . SER A 1 162 ? 11.775 7.398 2.623 1.00 48.41 162 SER A C 1
ATOM 1196 O O . SER A 1 162 ? 11.670 7.898 1.506 1.00 48.41 162 SER A O 1
ATOM 1198 N N . GLY A 1 163 ? 10.875 7.685 3.568 1.00 44.31 163 GLY A N 1
ATOM 1199 C CA . GLY A 1 163 ? 9.811 8.678 3.375 1.00 44.31 163 GLY A CA 1
ATOM 1200 C C . GLY A 1 163 ? 10.357 10.110 3.349 1.00 44.31 163 GLY A C 1
ATOM 1201 O O . GLY A 1 163 ? 11.306 10.414 4.063 1.00 44.31 163 GLY A O 1
ATOM 1202 N N . SER A 1 164 ? 9.722 11.007 2.591 1.00 48.53 164 SER A N 1
ATOM 1203 C CA . SER A 1 164 ? 10.149 12.410 2.406 1.00 48.53 164 SER A CA 1
ATOM 1204 C C . SER A 1 164 ? 10.269 13.242 3.694 1.00 48.53 164 SER A C 1
ATOM 1206 O O . SER A 1 164 ? 10.933 14.273 3.697 1.00 48.53 164 SER A O 1
ATOM 1208 N N . ILE A 1 165 ? 9.642 12.802 4.788 1.00 46.47 165 ILE A N 1
ATOM 1209 C CA . ILE A 1 165 ? 9.642 13.476 6.100 1.00 46.47 165 ILE A CA 1
ATOM 1210 C C . ILE A 1 165 ? 10.696 12.864 7.050 1.00 46.47 165 ILE A C 1
ATOM 1212 O O . ILE A 1 165 ? 10.967 13.391 8.128 1.00 46.47 165 ILE A O 1
ATOM 1216 N N . CYS A 1 166 ? 11.319 11.740 6.682 1.00 46.16 166 CYS A N 1
ATOM 1217 C CA . CYS A 1 166 ? 12.286 11.070 7.542 1.00 46.16 166 CYS A CA 1
ATOM 1218 C C . CYS A 1 166 ? 13.647 11.785 7.498 1.00 46.16 166 CYS A C 1
ATOM 1220 O O . CYS A 1 166 ? 14.298 11.841 6.462 1.00 46.16 166 CYS A O 1
ATOM 1222 N N . THR A 1 167 ? 14.110 12.304 8.637 1.00 41.19 167 THR A N 1
ATOM 1223 C CA . THR A 1 167 ? 15.391 13.029 8.769 1.00 41.19 167 THR A CA 1
ATOM 1224 C C . THR A 1 167 ? 16.619 12.114 8.863 1.00 41.19 167 THR A C 1
ATOM 1226 O O . THR A 1 167 ? 17.741 12.589 9.038 1.00 41.19 167 THR A O 1
ATOM 1229 N N . THR A 1 168 ? 16.437 10.796 8.754 1.00 40.97 168 THR A N 1
ATOM 1230 C CA . THR A 1 168 ? 17.511 9.803 8.867 1.00 40.97 168 THR A CA 1
ATOM 1231 C C . THR A 1 168 ? 17.733 9.073 7.541 1.00 40.97 168 THR A C 1
ATOM 1233 O O . THR A 1 168 ? 17.118 8.039 7.311 1.00 40.97 168 THR A O 1
ATOM 1236 N N . GLN A 1 169 ? 18.694 9.588 6.764 1.00 38.19 169 GLN A N 1
ATOM 1237 C CA . GLN A 1 169 ? 19.289 9.053 5.523 1.00 38.19 169 GLN A CA 1
ATOM 1238 C C . GLN A 1 169 ? 18.444 9.108 4.239 1.00 38.19 169 GLN A C 1
ATOM 1240 O O . GLN A 1 169 ? 17.225 8.999 4.251 1.00 38.19 169 GLN A O 1
ATOM 1245 N N . GLU A 1 170 ? 19.151 9.291 3.118 1.00 38.84 170 GLU A N 1
ATOM 1246 C CA . GLU A 1 170 ? 18.604 9.304 1.762 1.00 38.84 170 GLU A CA 1
ATOM 1247 C C . GLU A 1 170 ? 17.972 7.952 1.386 1.00 38.84 170 GLU A C 1
ATOM 1249 O O . GLU A 1 170 ? 18.389 6.874 1.819 1.00 38.84 170 GLU A O 1
ATOM 1254 N N . VAL A 1 171 ? 16.926 8.054 0.570 1.00 42.97 171 VAL A N 1
ATOM 1255 C CA . VAL A 1 171 ? 15.987 7.020 0.128 1.00 42.97 171 VAL A CA 1
ATOM 1256 C C . VAL A 1 171 ? 16.682 5.838 -0.554 1.00 42.97 171 VAL A C 1
ATOM 1258 O O . VAL A 1 171 ? 16.773 5.780 -1.773 1.00 42.97 171 VAL A O 1
ATOM 1261 N N . CYS A 1 172 ? 17.143 4.842 0.197 1.00 40.69 172 CYS A N 1
ATOM 1262 C CA . CYS A 1 172 ? 17.687 3.635 -0.426 1.00 40.69 172 CYS A CA 1
ATOM 1263 C C . CYS A 1 172 ? 16.536 2.783 -0.987 1.00 40.69 172 CYS A C 1
ATOM 1265 O O . CYS A 1 172 ? 15.785 2.179 -0.221 1.00 40.69 172 CYS A O 1
ATOM 1267 N N . ALA A 1 173 ? 16.420 2.710 -2.318 1.00 44.16 173 ALA A N 1
ATOM 1268 C CA . ALA A 1 173 ? 15.524 1.770 -2.999 1.00 44.16 173 ALA A CA 1
ATOM 1269 C C . ALA A 1 173 ? 15.939 0.316 -2.715 1.00 44.16 173 ALA A C 1
ATOM 1271 O O . ALA A 1 173 ? 15.107 -0.583 -2.682 1.00 44.16 173 ALA A O 1
ATOM 1272 N N . VAL A 1 174 ? 17.235 0.100 -2.467 1.00 50.38 174 VAL A N 1
ATOM 1273 C CA . VAL A 1 174 ? 17.832 -1.189 -2.120 1.00 50.38 174 VAL A CA 1
ATOM 1274 C C . VAL A 1 174 ? 18.892 -0.970 -1.034 1.00 50.38 174 VAL A C 1
ATOM 1276 O O . VAL A 1 174 ? 19.909 -0.320 -1.268 1.00 50.38 174 VAL A O 1
ATOM 1279 N N . GLY A 1 175 ? 18.668 -1.497 0.173 1.00 42.44 175 GLY A N 1
ATOM 1280 C CA . GLY A 1 175 ? 19.675 -1.529 1.240 1.00 42.44 175 GLY A CA 1
ATOM 1281 C C . GLY A 1 175 ? 20.475 -2.833 1.202 1.00 42.44 175 GLY A C 1
ATOM 1282 O O . GLY A 1 175 ? 19.879 -3.903 1.198 1.00 42.44 175 GLY A O 1
ATOM 1283 N N . ARG A 1 176 ? 21.814 -2.741 1.185 1.00 41.41 176 ARG A N 1
ATOM 1284 C CA . ARG A 1 176 ? 22.785 -3.862 1.183 1.00 41.41 176 ARG A CA 1
ATOM 1285 C C . ARG A 1 176 ? 22.369 -5.083 0.336 1.00 41.41 176 ARG A C 1
ATOM 1287 O O . ARG A 1 176 ? 22.117 -6.161 0.864 1.00 41.41 176 ARG A O 1
ATOM 1294 N N . GLY A 1 177 ? 22.442 -4.923 -0.984 1.00 41.47 177 GLY A N 1
ATOM 1295 C CA . GLY A 1 177 ? 22.898 -6.003 -1.867 1.00 41.47 177 GLY A CA 1
ATOM 1296 C C . GLY A 1 177 ? 21.866 -6.972 -2.443 1.00 41.47 177 GLY A C 1
ATOM 1297 O O . GLY A 1 177 ? 22.282 -8.008 -2.949 1.00 41.47 177 GLY A O 1
ATOM 1298 N N . GLN A 1 178 ? 20.559 -6.696 -2.409 1.00 46.06 178 GLN A N 1
ATOM 1299 C CA . GLN A 1 178 ? 19.592 -7.466 -3.206 1.00 46.06 178 GLN A CA 1
ATOM 1300 C C . GLN A 1 178 ? 18.428 -6.572 -3.674 1.00 46.06 178 GLN A C 1
ATOM 1302 O O . GLN A 1 178 ? 17.895 -5.835 -2.844 1.00 46.06 178 GLN A O 1
ATOM 1307 N N . PRO A 1 179 ? 17.976 -6.660 -4.946 1.00 55.09 179 PRO A N 1
ATOM 1308 C CA . PRO A 1 179 ? 16.662 -6.146 -5.355 1.00 55.09 179 PRO A CA 1
ATOM 1309 C C . PRO A 1 179 ? 15.551 -6.667 -4.417 1.00 55.09 179 PRO A C 1
ATOM 1311 O O . PRO A 1 179 ? 15.804 -7.574 -3.624 1.00 55.09 179 PRO A O 1
ATOM 1314 N N . PHE A 1 180 ? 14.319 -6.148 -4.499 1.00 54.25 180 PHE A N 1
ATOM 1315 C CA . PHE A 1 180 ? 13.142 -6.629 -3.746 1.00 54.25 180 PHE A CA 1
ATOM 1316 C C . PHE A 1 180 ? 12.723 -8.058 -4.163 1.00 54.25 180 PHE A C 1
ATOM 1318 O O . PHE A 1 180 ? 11.559 -8.343 -4.428 1.00 54.25 180 PHE A O 1
ATOM 1325 N N . THR A 1 181 ? 13.669 -8.981 -4.283 1.00 52.91 181 THR A N 1
ATOM 1326 C CA . THR A 1 181 ? 13.446 -10.359 -4.674 1.00 52.91 181 THR A CA 1
ATOM 1327 C C . THR A 1 181 ? 12.531 -11.006 -3.645 1.00 52.91 181 THR A C 1
ATOM 1329 O O . THR A 1 181 ? 12.658 -10.787 -2.438 1.00 52.91 181 THR A O 1
ATOM 1332 N N . ARG A 1 182 ? 11.558 -11.791 -4.124 1.00 54.28 182 ARG A N 1
ATOM 1333 C CA . ARG A 1 182 ? 10.663 -12.579 -3.271 1.00 54.28 182 ARG A CA 1
ATOM 1334 C C . ARG A 1 182 ? 11.495 -13.471 -2.351 1.00 54.28 182 ARG A C 1
ATOM 1336 O O . ARG A 1 182 ? 11.862 -14.586 -2.722 1.00 54.28 182 ARG A O 1
ATOM 1343 N N . CYS A 1 183 ? 11.751 -13.014 -1.132 1.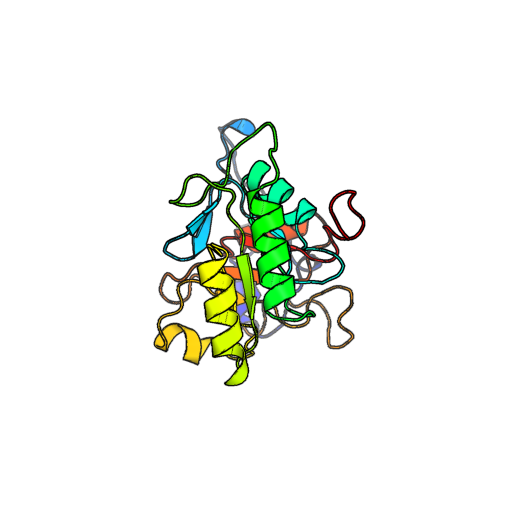00 53.59 183 CYS A N 1
ATOM 1344 C CA . CYS A 1 183 ? 12.379 -13.815 -0.097 1.00 53.59 183 CYS A CA 1
ATOM 1345 C C . CYS A 1 183 ? 11.441 -14.986 0.222 1.00 53.59 183 CYS A C 1
ATOM 1347 O O . CYS A 1 183 ? 10.402 -14.799 0.850 1.00 53.59 183 CYS A O 1
ATOM 1349 N N . HIS A 1 184 ? 11.781 -16.197 -0.229 1.00 63.56 184 HIS A N 1
ATOM 1350 C CA . HIS A 1 184 ? 11.012 -17.419 0.054 1.00 63.56 184 HIS A CA 1
ATOM 1351 C C . HIS A 1 184 ? 9.535 -17.359 -0.404 1.00 63.56 184 HIS A C 1
ATOM 1353 O O . HIS A 1 184 ? 8.627 -17.874 0.258 1.00 63.56 184 HIS A O 1
ATOM 1359 N N . GLY A 1 185 ? 9.273 -16.692 -1.534 1.00 76.44 185 GLY A N 1
ATOM 1360 C CA . GLY A 1 185 ? 7.926 -16.583 -2.105 1.00 76.44 185 GLY A CA 1
ATOM 1361 C C . GLY A 1 185 ? 6.961 -15.683 -1.323 1.00 76.44 185 GLY A C 1
ATOM 1362 O O . GLY A 1 185 ? 5.764 -15.734 -1.590 1.00 76.44 185 GLY A O 1
ATOM 1363 N N . VAL A 1 186 ? 7.450 -14.888 -0.365 1.00 85.81 186 VAL A N 1
ATOM 1364 C CA . VAL A 1 186 ? 6.662 -13.851 0.321 1.00 85.81 186 VAL A CA 1
ATOM 1365 C C . VAL A 1 186 ? 6.593 -12.603 -0.577 1.00 85.81 186 VAL A C 1
ATOM 1367 O O . VAL A 1 186 ? 7.649 -12.139 -1.018 1.00 85.81 186 VAL A O 1
ATOM 1370 N N . PRO A 1 187 ? 5.399 -12.056 -0.877 1.00 90.81 187 PRO A N 1
ATOM 1371 C CA . PRO A 1 187 ? 5.252 -10.769 -1.559 1.00 90.81 187 PRO A CA 1
ATOM 1372 C C . PRO A 1 187 ? 5.904 -9.613 -0.791 1.00 90.81 187 PRO A C 1
ATOM 1374 O O . PRO A 1 187 ? 5.930 -9.609 0.442 1.00 90.81 187 PRO A O 1
ATOM 1377 N N . VAL A 1 188 ? 6.437 -8.635 -1.524 1.00 89.25 188 VAL A N 1
ATOM 1378 C CA . VAL A 1 188 ? 7.219 -7.527 -0.964 1.00 89.25 188 VAL A CA 1
ATOM 1379 C C . VAL A 1 188 ? 6.550 -6.198 -1.292 1.00 89.25 188 VAL A C 1
ATOM 1381 O O . VAL A 1 188 ? 6.309 -5.879 -2.455 1.00 89.25 188 VAL A O 1
ATOM 1384 N N . ILE A 1 189 ? 6.288 -5.411 -0.254 1.00 91.50 189 ILE A N 1
ATOM 1385 C CA . ILE A 1 189 ? 5.741 -4.062 -0.337 1.00 91.50 189 ILE A CA 1
ATOM 1386 C C . ILE A 1 189 ? 6.911 -3.082 -0.238 1.00 91.50 189 ILE A C 1
ATOM 1388 O O . ILE A 1 189 ? 7.515 -2.973 0.830 1.00 91.50 189 ILE A O 1
ATOM 1392 N N . ALA A 1 190 ? 7.233 -2.384 -1.327 1.00 90.38 190 ALA A N 1
ATOM 1393 C CA . ALA A 1 190 ? 8.240 -1.325 -1.315 1.00 90.38 190 ALA A CA 1
ATOM 1394 C C . ALA A 1 190 ? 7.640 -0.050 -0.715 1.00 90.38 190 ALA A C 1
ATOM 1396 O O . ALA A 1 190 ? 6.699 0.509 -1.273 1.00 90.38 190 ALA A O 1
ATOM 1397 N N . ASP A 1 191 ? 8.162 0.400 0.421 1.00 87.81 191 ASP A N 1
ATOM 1398 C CA . ASP A 1 191 ? 7.636 1.537 1.173 1.00 87.81 191 ASP A CA 1
ATOM 1399 C C . ASP A 1 191 ? 8.633 2.703 1.227 1.00 87.81 191 ASP A C 1
ATOM 1401 O O . ASP A 1 191 ? 9.810 2.543 1.554 1.00 87.81 191 ASP A O 1
ATOM 1405 N N . GLY A 1 192 ? 8.140 3.900 0.917 1.00 79.25 192 GLY A N 1
ATOM 1406 C CA . GLY A 1 192 ? 8.903 5.144 0.940 1.00 79.25 192 GLY A CA 1
ATOM 1407 C C . GLY A 1 192 ? 9.769 5.388 -0.302 1.00 79.25 192 GLY A C 1
ATOM 1408 O O . GLY A 1 192 ? 10.117 4.488 -1.065 1.00 79.25 192 GLY A O 1
ATOM 1409 N N . GLY A 1 193 ? 10.095 6.661 -0.530 1.00 79.81 193 GLY A N 1
ATOM 1410 C CA . GLY A 1 193 ? 10.899 7.097 -1.671 1.00 79.81 193 GLY A CA 1
ATOM 1411 C C . GLY A 1 193 ? 10.166 7.337 -2.978 1.00 79.81 193 GLY A C 1
ATOM 1412 O O . GLY A 1 193 ? 10.785 7.700 -3.977 1.00 79.81 193 GLY A O 1
ATOM 1413 N N . ILE A 1 194 ? 8.858 7.105 -2.997 1.00 87.31 194 ILE A N 1
ATOM 1414 C CA . ILE A 1 194 ? 8.035 7.256 -4.189 1.00 87.31 194 ILE A CA 1
ATOM 1415 C C . ILE A 1 194 ? 7.608 8.720 -4.319 1.00 87.31 194 ILE A C 1
ATOM 1417 O O . ILE A 1 194 ? 6.766 9.196 -3.560 1.00 87.31 194 ILE A O 1
ATOM 1421 N N . SER A 1 195 ? 8.188 9.418 -5.295 1.00 86.50 195 SER A N 1
ATOM 1422 C CA . SER A 1 195 ? 7.898 10.836 -5.572 1.00 86.50 195 SER A CA 1
ATOM 1423 C C . SER A 1 195 ? 7.181 11.045 -6.907 1.00 86.50 195 SER A C 1
ATOM 1425 O O . SER A 1 195 ? 6.596 12.096 -7.141 1.00 86.50 195 SER A O 1
ATOM 1427 N N . ASN A 1 196 ? 7.232 10.059 -7.800 1.00 91.56 196 ASN A N 1
ATOM 1428 C CA . ASN A 1 196 ? 6.607 10.092 -9.118 1.00 91.56 196 ASN A CA 1
ATOM 1429 C C . ASN A 1 196 ? 6.261 8.664 -9.573 1.00 91.56 196 ASN A C 1
ATOM 1431 O O . ASN A 1 196 ? 6.727 7.680 -8.992 1.00 91.56 196 ASN A O 1
ATOM 1435 N N . SER A 1 197 ? 5.471 8.546 -10.642 1.00 93.94 197 SER A N 1
ATOM 1436 C CA . SER A 1 197 ? 5.086 7.255 -11.230 1.00 93.94 197 SER A CA 1
ATOM 1437 C C . SER A 1 197 ? 6.281 6.440 -11.738 1.00 93.94 197 SER A C 1
ATOM 1439 O O . SER A 1 197 ? 6.248 5.213 -11.694 1.00 93.94 197 SER A O 1
ATOM 1441 N N . GLY A 1 198 ? 7.370 7.094 -12.149 1.00 94.00 198 GLY A N 1
ATOM 1442 C CA . GLY A 1 198 ? 8.619 6.427 -12.507 1.00 94.00 198 GLY A CA 1
ATOM 1443 C C . GLY A 1 198 ? 9.190 5.613 -11.346 1.00 94.00 198 GLY A C 1
ATOM 1444 O O . GLY A 1 198 ? 9.588 4.473 -11.548 1.00 94.00 198 GLY A O 1
ATOM 1445 N N . HIS A 1 199 ? 9.165 6.134 -10.116 1.00 92.38 199 HIS A N 1
ATOM 1446 C CA . HIS A 1 199 ? 9.655 5.400 -8.940 1.00 92.38 199 HIS A CA 1
ATOM 1447 C C . HIS A 1 199 ? 8.798 4.166 -8.648 1.00 92.38 199 HIS A C 1
ATOM 1449 O O . HIS A 1 199 ? 9.342 3.127 -8.283 1.00 92.38 199 HIS A O 1
ATOM 1455 N N . ILE A 1 200 ? 7.481 4.256 -8.875 1.00 93.81 200 ILE A N 1
ATOM 1456 C CA . ILE A 1 200 ? 6.565 3.111 -8.763 1.00 93.81 200 ILE A CA 1
ATOM 1457 C C . ILE A 1 200 ? 6.998 2.010 -9.731 1.00 93.81 200 ILE A C 1
ATOM 1459 O O . ILE A 1 200 ? 7.244 0.881 -9.313 1.00 93.81 200 ILE A O 1
ATOM 1463 N N . VAL A 1 201 ? 7.164 2.356 -11.011 1.00 94.06 201 VAL A N 1
ATOM 1464 C CA . VAL A 1 201 ? 7.612 1.408 -12.041 1.00 94.06 201 VAL A CA 1
ATOM 1465 C C . VAL A 1 201 ? 8.963 0.808 -11.664 1.00 94.06 201 VAL A C 1
ATOM 1467 O O . VAL A 1 201 ? 9.125 -0.410 -11.718 1.00 94.06 201 VAL A O 1
ATOM 1470 N N . LYS A 1 202 ? 9.918 1.634 -11.219 1.00 92.00 202 LYS A N 1
ATOM 1471 C CA . LYS A 1 202 ? 11.244 1.151 -10.828 1.00 92.00 202 LYS A CA 1
ATOM 1472 C C . LYS A 1 202 ? 11.172 0.176 -9.650 1.00 92.00 202 LYS A C 1
ATOM 1474 O O . LYS A 1 202 ? 11.806 -0.870 -9.711 1.00 92.00 202 LYS A O 1
ATOM 1479 N N . ALA A 1 203 ? 10.375 0.454 -8.620 1.00 90.56 203 ALA A N 1
ATOM 1480 C CA . ALA A 1 203 ? 10.202 -0.452 -7.484 1.00 90.56 203 ALA A CA 1
ATOM 1481 C C . ALA A 1 203 ? 9.628 -1.818 -7.903 1.00 90.56 203 ALA A C 1
ATOM 1483 O O . ALA A 1 203 ? 10.139 -2.858 -7.480 1.00 90.56 203 ALA A O 1
ATOM 1484 N N . LEU A 1 204 ? 8.611 -1.818 -8.773 1.00 91.94 204 LEU A N 1
ATOM 1485 C CA . LEU A 1 204 ? 7.992 -3.046 -9.285 1.00 91.94 204 LEU A CA 1
ATOM 1486 C C . LEU A 1 204 ? 8.968 -3.861 -10.144 1.00 91.94 204 LEU A C 1
ATOM 1488 O O . LEU A 1 204 ? 9.105 -5.067 -9.947 1.00 91.94 204 LEU A O 1
ATOM 1492 N N . VAL A 1 205 ? 9.714 -3.205 -11.040 1.00 90.38 205 VAL A N 1
ATOM 1493 C CA . VAL A 1 205 ? 10.748 -3.859 -11.867 1.00 90.38 205 VAL A CA 1
ATOM 1494 C C . VAL A 1 205 ? 11.872 -4.439 -11.003 1.00 90.38 205 VAL A C 1
ATOM 1496 O O . VAL A 1 205 ? 12.411 -5.500 -11.313 1.00 90.38 205 VAL A O 1
ATOM 1499 N N . LEU A 1 206 ? 12.196 -3.789 -9.883 1.00 87.00 206 LEU A N 1
ATOM 1500 C CA . LEU A 1 206 ? 13.170 -4.283 -8.909 1.00 87.00 206 LEU A CA 1
ATOM 1501 C C . LEU A 1 206 ? 12.639 -5.425 -8.026 1.00 87.00 206 LEU A C 1
ATOM 1503 O O . LEU A 1 206 ? 13.379 -5.901 -7.168 1.00 87.00 206 LEU A O 1
ATOM 1507 N N . GLY A 1 207 ? 11.408 -5.899 -8.239 1.00 87.94 207 GLY A N 1
ATOM 1508 C CA . GLY A 1 207 ? 10.871 -7.122 -7.634 1.00 87.94 207 GLY A CA 1
ATOM 1509 C C . GLY A 1 207 ? 9.769 -6.911 -6.595 1.00 87.94 207 GLY A C 1
ATOM 1510 O O . GLY A 1 207 ? 9.196 -7.896 -6.121 1.00 87.94 207 GLY A O 1
ATOM 1511 N N . ALA A 1 208 ? 9.435 -5.662 -6.256 1.00 90.44 208 ALA A N 1
ATOM 1512 C CA . ALA A 1 208 ? 8.315 -5.393 -5.366 1.00 90.44 208 ALA A CA 1
ATOM 1513 C C . ALA A 1 208 ? 7.006 -5.843 -6.026 1.00 90.44 208 ALA A C 1
ATOM 1515 O O . ALA A 1 208 ? 6.801 -5.673 -7.226 1.00 90.44 208 ALA A O 1
ATOM 1516 N N . THR A 1 209 ? 6.095 -6.410 -5.241 1.00 93.69 209 THR A N 1
ATOM 1517 C CA . THR A 1 209 ? 4.765 -6.790 -5.734 1.00 93.69 209 THR A CA 1
ATOM 1518 C C . THR A 1 209 ? 3.771 -5.642 -5.611 1.00 93.69 209 THR A C 1
ATOM 1520 O O . THR A 1 209 ? 2.833 -5.542 -6.396 1.00 93.69 209 THR A O 1
ATOM 1523 N N . THR A 1 210 ? 3.979 -4.760 -4.639 1.00 95.56 210 THR A N 1
ATOM 1524 C CA . THR A 1 210 ? 3.175 -3.554 -4.421 1.00 95.56 210 THR A CA 1
ATOM 1525 C C . THR A 1 210 ? 4.066 -2.428 -3.918 1.00 95.56 210 THR A C 1
ATOM 1527 O O . THR A 1 210 ? 5.108 -2.690 -3.313 1.00 95.56 210 THR A O 1
ATOM 1530 N N . VAL A 1 211 ? 3.636 -1.186 -4.110 1.00 94.69 211 VAL A N 1
ATOM 1531 C CA . VAL A 1 211 ? 4.282 -0.001 -3.544 1.00 94.69 211 VAL A CA 1
ATOM 1532 C C . VAL A 1 211 ? 3.383 0.644 -2.499 1.00 94.69 211 VAL A C 1
ATOM 1534 O O . VAL A 1 211 ? 2.173 0.766 -2.690 1.00 94.69 211 VAL A O 1
ATOM 1537 N N . MET A 1 212 ? 3.982 1.064 -1.392 1.00 94.56 212 MET A N 1
ATOM 1538 C CA . MET A 1 212 ? 3.330 1.816 -0.334 1.00 94.56 212 MET A CA 1
ATOM 1539 C C . MET A 1 212 ? 3.729 3.291 -0.425 1.00 94.56 212 MET A C 1
ATOM 1541 O O . MET A 1 212 ? 4.908 3.640 -0.508 1.00 94.56 212 MET A O 1
ATOM 1545 N N . MET A 1 213 ? 2.716 4.154 -0.463 1.00 93.38 213 MET A N 1
ATOM 1546 C CA . MET A 1 213 ? 2.833 5.565 -0.807 1.00 93.38 213 MET A CA 1
ATOM 1547 C C . MET A 1 213 ? 2.241 6.445 0.293 1.00 93.38 213 MET A C 1
ATOM 1549 O O . MET A 1 213 ? 1.054 6.358 0.606 1.00 93.38 213 MET A O 1
ATOM 1553 N N . GLY A 1 214 ? 3.085 7.312 0.856 1.00 91.56 214 GLY A N 1
ATOM 1554 C CA . GLY A 1 214 ? 2.698 8.305 1.858 1.00 91.56 214 GLY A CA 1
ATOM 1555 C C . GLY A 1 214 ? 2.548 9.681 1.224 1.00 91.56 214 GLY A C 1
ATOM 1556 O O . GLY A 1 214 ? 1.471 10.047 0.770 1.00 91.56 214 GLY A O 1
ATOM 1557 N N . SER A 1 215 ? 3.652 10.426 1.119 1.00 89.25 215 SER A N 1
ATOM 1558 C CA . SER A 1 215 ? 3.659 11.800 0.590 1.00 89.25 215 SER A CA 1
ATOM 1559 C C . SER A 1 215 ? 3.101 11.951 -0.823 1.00 89.25 215 SER A C 1
ATOM 1561 O O . SER A 1 215 ? 2.645 13.029 -1.169 1.00 89.25 215 SER A O 1
ATOM 1563 N N . PHE A 1 216 ? 3.136 10.892 -1.633 1.00 91.31 216 PHE A N 1
ATOM 1564 C CA . PHE A 1 216 ? 2.541 10.891 -2.970 1.00 91.31 216 PHE A CA 1
ATOM 1565 C C . PHE A 1 216 ? 1.004 10.998 -2.937 1.00 91.31 216 PHE A C 1
ATOM 1567 O O . PHE A 1 216 ? 0.413 11.518 -3.875 1.00 91.31 216 PHE A O 1
A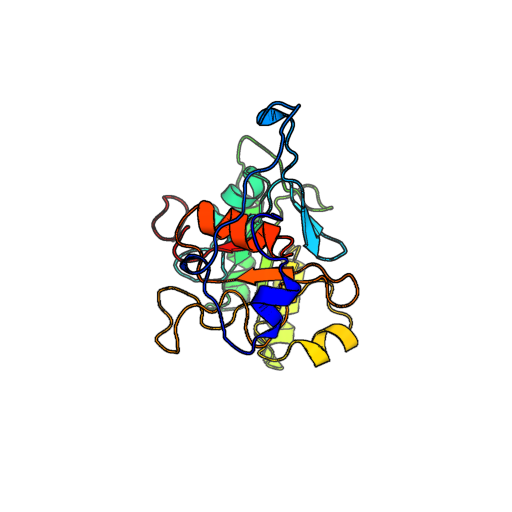TOM 1574 N N . LEU A 1 217 ? 0.364 10.519 -1.864 1.00 93.81 217 LEU A N 1
ATOM 1575 C CA . LEU A 1 217 ? -1.091 10.566 -1.660 1.00 93.81 217 LEU A CA 1
ATOM 1576 C C . LEU A 1 217 ? -1.521 11.638 -0.644 1.00 93.81 217 LEU A C 1
ATOM 1578 O O . LEU A 1 217 ? -2.706 11.962 -0.553 1.00 93.81 217 LEU A O 1
ATOM 1582 N N . ALA A 1 218 ? -0.576 12.186 0.122 1.00 92.25 218 ALA A N 1
ATOM 1583 C CA . ALA A 1 218 ? -0.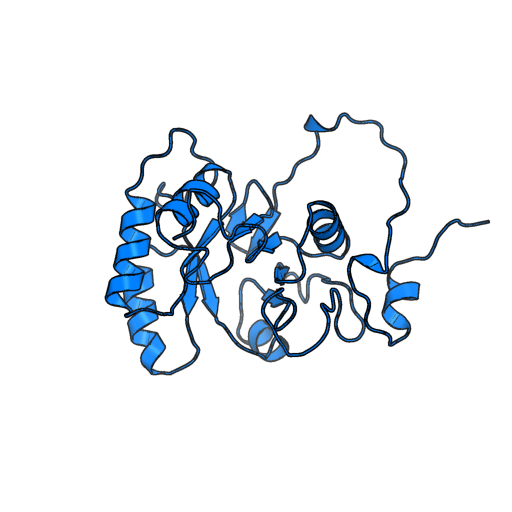834 13.269 1.063 1.00 92.25 218 ALA A CA 1
ATOM 1584 C C . ALA A 1 218 ? -1.337 14.529 0.333 1.00 92.25 218 ALA A C 1
ATOM 1586 O O . ALA A 1 218 ? -0.844 14.875 -0.740 1.00 92.25 218 ALA A O 1
ATOM 1587 N N . GLY A 1 219 ? -2.306 15.229 0.929 1.00 92.25 219 GLY A N 1
ATOM 1588 C CA . GLY A 1 219 ? -2.901 16.442 0.351 1.00 92.25 219 GLY A CA 1
ATOM 1589 C C . GLY A 1 219 ? -3.914 16.198 -0.774 1.00 92.25 219 GLY A C 1
ATOM 1590 O O . GLY A 1 219 ? -4.398 17.159 -1.370 1.00 92.25 219 GLY A O 1
ATOM 1591 N N . SER A 1 220 ? -4.242 14.937 -1.067 1.00 95.06 220 SER A N 1
ATOM 1592 C CA . SER A 1 220 ? -5.428 14.591 -1.859 1.00 95.06 220 SER A CA 1
ATOM 1593 C C . SER A 1 220 ? -6.715 14.972 -1.120 1.00 95.06 220 SER A C 1
ATOM 1595 O O . SER A 1 220 ? -6.710 15.207 0.087 1.00 95.06 220 SER A O 1
ATOM 1597 N N . THR A 1 221 ? -7.832 15.020 -1.842 1.00 95.69 221 THR A N 1
ATOM 1598 C CA . THR A 1 221 ? -9.157 15.326 -1.279 1.00 95.69 221 THR A CA 1
ATOM 1599 C C . THR A 1 221 ? -9.641 14.300 -0.252 1.00 95.69 221 THR A C 1
ATOM 1601 O O . THR A 1 221 ? -10.490 14.610 0.577 1.00 95.69 221 THR A O 1
ATOM 1604 N N . GLU A 1 222 ? -9.122 13.078 -0.324 1.00 95.06 222 GLU A N 1
ATOM 1605 C CA . GLU A 1 222 ? -9.474 11.935 0.512 1.00 95.06 222 GLU A CA 1
ATOM 1606 C C . GLU A 1 222 ? -8.568 11.789 1.741 1.00 95.06 222 GLU A C 1
ATOM 1608 O O . GLU A 1 222 ? -8.903 11.022 2.653 1.00 95.06 222 GLU A O 1
ATOM 1613 N N . ALA A 1 223 ? -7.416 12.469 1.742 1.00 94.81 223 ALA A N 1
ATOM 1614 C CA . ALA A 1 223 ? -6.523 12.522 2.890 1.00 94.81 223 ALA A CA 1
ATOM 1615 C C . ALA A 1 223 ? -7.144 13.386 4.016 1.00 94.81 223 ALA A C 1
ATOM 1617 O O . ALA A 1 223 ? -7.869 14.334 3.706 1.00 94.81 223 ALA A O 1
ATOM 1618 N N . PRO A 1 224 ? -6.890 13.062 5.299 1.00 91.94 224 PRO A N 1
ATOM 1619 C CA . PRO A 1 224 ? -7.385 13.829 6.450 1.00 91.94 224 PRO A CA 1
ATOM 1620 C C . PRO A 1 224 ? -6.899 15.282 6.528 1.00 91.94 224 PRO A C 1
ATOM 1622 O O . PRO A 1 224 ? -5.753 15.559 6.098 1.00 91.94 224 PRO A O 1
#

Secondary structure (DSSP, 8-state):
---S--HHHHHTTS--B-GGG--PPP----S-GGG----EEEETTEEESSSEEE-S-TTT-SHHHHHHHHHTT-EEEE-SSS-HHHHHHHHHHHHH---S---SB-TTSSBPEEEEE-SSTTHHHHHHHHHHTT-SEEEE--S-HHHHHHTT-S-EEE-SS-STT--SS---SB-SS--S--GGG--EEEES---SHHHHHHHHHTT-SEEEESTTTTTSTT--

InterPro domains:
  IPR001093 IMP dehydrogenase/GMP reductase [PF00478] (17-146)
  IPR001093 IMP dehydrogenase/GMP reductase [cd00381] (16-224)
  IPR005990 Inosine-5'-monophosphate dehydrogenase [PTHR11911] (145-224)
  IPR013785 Aldolase-type TIM barrel [G3DSA:3.20.20.70] (1-102)
  IPR013785 Aldolase-type TIM barrel [G3DSA:3.20.20.70] (103-145)
  IPR013785 Aldolase-type TIM barrel [G3DSA:3.20.20.70] (146-224)

pLDDT: mean 83.95, std 15.64, range [38.19, 97.06]

Foldseek 3Di:
DDPDDDPQVVQQPFDFDALVRDDDDDDDDDDDPVPDFQWFAQFQPRIFSHQEEADQDLLFDFQLNQLVCQQVRHGYAHHPPDDLLVSLVRLLSNQPDDDPGGHRADPVRTGAYHYEFEDDPVRVVSVVSNVVSPHPYYHYPDDDDPVVVVVPTGAEEDFDQQAPPRPPDHRGLDDRGAQQACPVVTAYEDEHNDPDVSSQVSNVVSPHRHYYDYPNRRPPPSGD

Radius of gyration: 17.86 Å; chains: 1; bounding box: 49×34×54 Å

Sequence (224 aa):
MEDGFPASKIFDQGYSLIYDDVIFLPHYIDFPTDAVSLSSCLSRNVSLSIPCVASPMDTVSEAHMAASMAALGGIAIVHCNCTSSQQASIIRSAKSLRVPVTESVGADGEWMVGAAIGTRESDRERLEHLVKAGANVVVLDSSRAQNLIQAGVDGLRVGMRSGSICTTQEVCAVGRGQPFTRCHGVPVIADGGISNSGHIVKALVLGATTVMMGSFLAGSTEAP

Organism: NCBI:txid34281